Protein AF-A0A9X2JHX1-F1 (afdb_monomer_lite)

Secondary structure (DSSP, 8-state):
-EEEEEETTEEEEEESS--HHHHHHHHHHSEEE--SSSSEEEEE-GGGHHHHHHHHHHHHHHS--S-PPP---------PPPP---TTSPPPHHHHHHHHHHHHHHHHHHHS-HHHHHHHHHHHHHHHH-----S----------TT-EEEHHHHHHHHT--HHHHHHHHHTTSS--EE-TTS-EEEEHHHHHHHHHHHHH-TT-----------------------GGGG------

InterPro domains:
  IPR041657 Helix-turn-helix domain, group 17 [PF12728] (149-199)

pLDDT: mean 76.12, std 17.67, range [40.94, 96.06]

Sequence (237 aa):
MLRIDADGPCLVAFINSPSASESRKLRAIGEPVFDGRGGLSIRFAPDRLADVVNVLKARRAYGNDSRPSPTGEKSDTPLEELPKMNPNKPPSKADTRELIKQAYSHWLTTTGNAIAAATLALAEAQSCVQLPAQANPEPFEPNTSDHELLTLPEAADYLRYSPSALRRIAKRKAIQFAQIGSGPIKFRREWLDDYVAANASSPKDVNRSPARKKTTRRSVSSTQGLDPAFFKSNHES

Organism: NCBI:txid2954799

Foldseek 3Di:
DWDWDDDDQKIKIWDDPDDPVLLVQLVVAFPWDCPVPNTTIGIHGPVSPVVNVVSVVVCVVPVPPDDDDDDDDDDPDPPDDDPDDDPPDDDDPVRLVVQLVVQLVVLCVVPVDNVRSNVRSVVVSVVVVPDPDPPDCPPPPPPDDLFDWAFLVRLCVVLVHDSVVVVVCVVVVLFDWDDDPPHGITDRPVRSVVSCVVCVVCVPPPPPPPPPPPPVPPPPDPDDDDDPPPPDDDDDD

Structure (mmCIF, N/CA/C/O backbone):
data_AF-A0A9X2JHX1-F1
#
_entry.id   AF-A0A9X2JHX1-F1
#
loop_
_atom_site.group_PDB
_atom_site.id
_atom_site.type_symbol
_atom_site.label_atom_id
_atom_site.label_alt_id
_atom_site.label_comp_id
_atom_site.label_asym_id
_atom_site.label_entity_id
_atom_site.label_seq_id
_atom_site.pdbx_PDB_ins_code
_atom_site.Cartn_x
_atom_site.Cartn_y
_atom_site.Cartn_z
_atom_site.occupancy
_atom_site.B_iso_or_equiv
_atom_site.auth_seq_id
_atom_site.auth_comp_id
_atom_site.auth_asym_id
_atom_site.auth_atom_id
_atom_site.pdbx_PDB_model_num
ATOM 1 N N . MET A 1 1 ? 24.139 -5.699 -21.535 1.00 68.44 1 MET A N 1
ATOM 2 C CA . MET A 1 1 ? 22.701 -5.622 -21.197 1.00 68.44 1 MET A CA 1
ATOM 3 C C . MET A 1 1 ? 22.480 -4.282 -20.521 1.00 68.44 1 MET A C 1
ATOM 5 O O . MET A 1 1 ? 23.245 -3.990 -19.614 1.00 68.44 1 MET A O 1
ATOM 9 N N . LEU A 1 2 ? 21.541 -3.471 -21.014 1.00 76.25 2 LEU A N 1
ATOM 10 C CA . LEU A 1 2 ? 21.184 -2.174 -20.431 1.00 76.25 2 LEU A CA 1
ATOM 11 C C . LEU A 1 2 ? 19.915 -2.365 -19.598 1.00 76.25 2 LEU A C 1
ATOM 13 O O . LEU A 1 2 ? 18.948 -2.938 -20.102 1.00 76.25 2 LEU A O 1
ATOM 17 N N . ARG A 1 3 ? 19.927 -1.915 -18.345 1.00 80.69 3 ARG A N 1
ATOM 18 C CA . ARG A 1 3 ? 18.717 -1.759 -17.525 1.00 80.69 3 ARG A CA 1
ATOM 19 C C . ARG A 1 3 ? 18.583 -0.290 -17.165 1.00 80.69 3 ARG A C 1
ATOM 21 O O . ARG A 1 3 ? 19.598 0.333 -16.868 1.00 80.69 3 ARG A O 1
ATOM 28 N N . ILE A 1 4 ? 17.368 0.234 -17.268 1.00 81.31 4 ILE A N 1
ATOM 29 C CA . ILE A 1 4 ? 17.045 1.610 -16.911 1.00 81.31 4 ILE A CA 1
ATOM 30 C C . ILE A 1 4 ? 16.003 1.525 -15.810 1.00 81.31 4 ILE A C 1
ATOM 32 O O . ILE A 1 4 ? 14.904 1.034 -16.060 1.00 81.31 4 ILE A O 1
ATOM 36 N N . ASP A 1 5 ? 16.369 1.992 -14.625 1.00 85.25 5 ASP A N 1
ATOM 37 C CA . ASP A 1 5 ? 15.471 2.090 -13.481 1.00 85.25 5 ASP A CA 1
ATOM 38 C C . ASP A 1 5 ? 15.163 3.569 -13.210 1.00 85.25 5 ASP A C 1
ATOM 40 O O . ASP A 1 5 ? 16.018 4.441 -13.402 1.00 85.25 5 ASP A O 1
ATOM 44 N N . ALA A 1 6 ? 13.926 3.856 -12.803 1.00 78.44 6 ALA A N 1
ATOM 45 C CA . ALA A 1 6 ? 13.528 5.187 -12.363 1.00 78.44 6 ALA A CA 1
ATOM 46 C C . ALA A 1 6 ? 13.862 5.343 -10.875 1.00 78.44 6 ALA A C 1
ATOM 48 O O . ALA A 1 6 ? 13.436 4.529 -10.057 1.00 78.44 6 ALA A O 1
ATOM 49 N N . ASP A 1 7 ? 14.611 6.388 -10.536 1.00 76.56 7 ASP A N 1
ATOM 50 C CA . ASP A 1 7 ? 15.012 6.715 -9.169 1.00 76.56 7 ASP A CA 1
ATOM 51 C C . ASP A 1 7 ? 14.723 8.200 -8.912 1.00 76.56 7 ASP A C 1
ATOM 53 O O . ASP A 1 7 ? 15.557 9.087 -9.130 1.00 76.56 7 ASP A O 1
ATOM 57 N N . GLY A 1 8 ? 13.471 8.480 -8.541 1.00 85.31 8 GLY A N 1
ATOM 58 C CA . GLY A 1 8 ? 12.958 9.841 -8.389 1.00 85.31 8 GLY A CA 1
ATOM 59 C C . GLY A 1 8 ? 12.954 10.614 -9.721 1.00 85.31 8 GLY A C 1
ATOM 60 O O . GLY A 1 8 ? 12.421 10.104 -10.707 1.00 85.31 8 GLY A O 1
ATOM 61 N N . PRO A 1 9 ? 13.515 11.841 -9.783 1.00 81.25 9 PRO A N 1
ATOM 62 C CA . PRO A 1 9 ? 13.576 12.633 -11.015 1.00 81.25 9 PRO A CA 1
ATOM 63 C C . PRO A 1 9 ? 14.664 12.163 -11.996 1.00 81.25 9 PRO A C 1
ATOM 65 O O . PRO A 1 9 ? 14.803 12.739 -13.074 1.00 81.25 9 PRO A O 1
ATOM 68 N N . CYS A 1 10 ? 15.454 11.149 -11.631 1.00 83.19 10 CYS A N 1
ATOM 69 C CA . CYS A 1 10 ? 16.598 10.689 -12.405 1.00 83.19 10 CYS A CA 1
ATOM 70 C C . CYS A 1 10 ? 16.396 9.262 -12.927 1.00 83.19 10 CYS A C 1
ATOM 72 O O . CYS A 1 10 ? 15.667 8.452 -12.355 1.00 83.19 10 CYS A O 1
ATOM 74 N N . LEU A 1 11 ? 17.101 8.941 -14.009 1.00 86.31 11 LEU A N 1
ATOM 75 C CA . LEU A 1 11 ? 17.208 7.587 -14.543 1.00 86.31 11 LEU A CA 1
ATOM 76 C C . LEU A 1 11 ? 18.558 6.992 -14.153 1.00 86.31 11 LEU A C 1
ATOM 78 O O . LEU A 1 11 ? 19.573 7.688 -14.176 1.00 86.31 11 LEU A O 1
ATOM 82 N N . VAL A 1 12 ? 18.577 5.701 -13.827 1.00 88.19 12 VAL A N 1
ATOM 83 C CA . VAL A 1 12 ? 19.806 4.952 -13.543 1.00 88.19 12 VAL A CA 1
ATOM 84 C C . VAL A 1 12 ? 20.018 3.912 -14.634 1.00 88.19 12 VAL A C 1
ATOM 86 O O . VAL A 1 12 ? 19.213 2.998 -14.790 1.00 88.19 12 VAL A O 1
ATOM 89 N N . ALA A 1 13 ? 21.103 4.045 -15.400 1.00 88.44 13 ALA A N 1
ATOM 90 C CA . ALA A 1 13 ? 21.511 3.056 -16.394 1.00 88.44 13 ALA A CA 1
ATOM 91 C C . ALA A 1 13 ? 22.561 2.120 -15.804 1.00 88.44 13 ALA A C 1
ATOM 93 O O . ALA A 1 13 ? 23.651 2.566 -15.446 1.00 88.44 13 ALA A O 1
ATOM 94 N N . PHE A 1 14 ? 22.261 0.823 -15.780 1.00 90.06 14 PHE A N 1
ATOM 95 C CA . PHE A 1 14 ? 23.219 -0.218 -15.417 1.00 90.06 14 PHE A CA 1
ATOM 96 C C . PHE A 1 14 ? 23.868 -0.814 -16.666 1.00 90.06 14 PHE A C 1
ATOM 98 O O . PHE A 1 14 ? 23.180 -1.314 -17.567 1.00 90.06 14 PHE A O 1
ATOM 105 N N . ILE A 1 15 ? 25.202 -0.785 -16.710 1.00 87.50 15 ILE A N 1
ATOM 106 C CA . ILE A 1 15 ? 25.995 -1.270 -17.839 1.00 87.50 15 ILE A CA 1
ATOM 107 C C . ILE A 1 15 ? 27.004 -2.308 -17.347 1.00 87.50 15 ILE A C 1
ATOM 109 O O . ILE A 1 15 ? 27.939 -2.008 -16.604 1.00 87.50 15 ILE A O 1
ATOM 113 N N . ASN A 1 16 ? 26.837 -3.543 -17.826 1.00 87.31 16 ASN A N 1
ATOM 114 C CA . ASN A 1 16 ? 27.801 -4.618 -17.599 1.00 87.31 16 ASN A CA 1
ATOM 115 C C . ASN A 1 16 ? 29.067 -4.402 -18.433 1.00 87.31 16 ASN A C 1
ATOM 117 O O . ASN A 1 16 ? 28.998 -4.371 -19.669 1.00 87.31 16 ASN A O 1
ATOM 121 N N . SER A 1 17 ? 30.202 -4.311 -17.737 1.00 85.75 17 SER A N 1
ATOM 122 C CA . SER A 1 17 ? 31.554 -4.274 -18.306 1.00 85.75 17 SER A CA 1
ATOM 123 C C . SER A 1 17 ? 31.714 -3.235 -19.430 1.00 85.75 17 SER A C 1
ATOM 125 O O . SER A 1 17 ? 31.944 -3.610 -20.584 1.00 85.75 17 SER A O 1
ATOM 127 N N . PRO A 1 18 ? 31.539 -1.932 -19.140 1.00 85.88 18 PRO A N 1
ATOM 128 C CA . PRO A 1 18 ? 31.825 -0.885 -20.115 1.00 85.88 18 PRO A CA 1
ATOM 129 C C . PRO A 1 18 ? 33.323 -0.838 -20.425 1.00 85.88 18 PRO A C 1
ATOM 131 O O . PRO A 1 18 ? 34.162 -1.071 -19.551 1.00 85.88 18 PRO A O 1
ATOM 134 N N . SER A 1 19 ? 33.674 -0.482 -21.659 1.00 89.12 19 SER A N 1
ATOM 135 C CA . SER A 1 19 ? 35.072 -0.174 -21.976 1.00 89.12 19 SER A CA 1
ATOM 136 C C . SER A 1 19 ? 35.543 1.076 -21.210 1.00 89.12 19 SER A C 1
ATOM 138 O O . SER A 1 19 ? 34.740 1.879 -20.717 1.00 89.12 19 SER A O 1
ATOM 140 N N . ALA A 1 20 ? 36.859 1.283 -21.097 1.00 89.19 20 ALA A N 1
ATOM 141 C CA . ALA A 1 20 ? 37.398 2.461 -20.412 1.00 89.19 20 ALA A CA 1
ATOM 142 C C . ALA A 1 20 ? 36.978 3.778 -21.096 1.00 89.19 20 ALA A C 1
ATOM 144 O O . ALA A 1 20 ? 36.728 4.778 -20.420 1.00 89.19 20 ALA A O 1
ATOM 145 N N . SER A 1 21 ? 36.864 3.781 -22.429 1.00 90.12 21 SER A N 1
ATOM 146 C CA . SER A 1 21 ? 36.415 4.945 -23.200 1.00 90.12 21 SER A CA 1
ATOM 147 C C . SER A 1 21 ? 34.915 5.204 -23.025 1.00 90.12 21 SER A C 1
ATOM 149 O O . SER A 1 21 ? 34.519 6.356 -22.849 1.00 90.12 21 SER A O 1
ATOM 151 N N . GLU A 1 22 ? 34.087 4.155 -22.987 1.00 88.25 22 GLU A N 1
ATOM 152 C CA . GLU A 1 22 ? 32.655 4.253 -22.665 1.00 88.25 22 GLU A CA 1
ATOM 153 C C . GLU A 1 22 ? 32.443 4.807 -21.262 1.00 88.25 22 GLU A C 1
ATOM 155 O O . GLU A 1 22 ? 31.691 5.759 -21.083 1.00 88.25 22 GLU A O 1
ATOM 160 N N . SER A 1 23 ? 33.166 4.274 -20.278 1.00 89.88 23 SER A N 1
ATOM 161 C CA . SER A 1 23 ? 33.072 4.722 -18.888 1.00 89.88 23 SER A CA 1
ATOM 162 C C . SER A 1 23 ? 33.365 6.216 -18.750 1.00 89.88 23 SER A C 1
ATOM 164 O O . SER A 1 23 ? 32.662 6.907 -18.019 1.00 89.88 23 SER A O 1
ATOM 166 N N . ARG A 1 24 ? 34.366 6.741 -19.473 1.00 92.38 24 ARG A N 1
ATOM 167 C CA . ARG A 1 24 ? 34.670 8.184 -19.480 1.00 92.38 24 ARG A CA 1
ATOM 168 C C . ARG A 1 24 ? 33.549 9.003 -20.116 1.00 92.38 24 ARG A C 1
ATOM 170 O O . ARG A 1 24 ? 33.149 10.007 -19.540 1.00 92.38 24 ARG A O 1
ATOM 177 N N . LYS A 1 25 ? 33.029 8.571 -21.271 1.00 93.31 25 LYS A N 1
ATOM 178 C CA . LYS A 1 25 ? 31.936 9.273 -21.966 1.00 93.31 25 LYS A CA 1
ATOM 179 C C . LYS A 1 25 ? 30.662 9.299 -21.132 1.00 93.31 25 LYS A C 1
ATOM 181 O O . LYS A 1 25 ? 30.016 10.330 -21.044 1.00 93.31 25 LYS A O 1
ATOM 186 N N . LEU A 1 26 ? 30.323 8.190 -20.486 1.00 91.69 26 LEU A N 1
ATOM 187 C CA . LEU A 1 26 ? 29.104 8.114 -19.696 1.00 91.69 26 LEU A CA 1
ATOM 188 C C . LEU A 1 26 ? 29.215 8.885 -18.370 1.00 91.69 26 LEU A C 1
ATOM 190 O O . LEU A 1 26 ? 28.239 9.494 -17.949 1.00 91.69 26 LEU A O 1
ATOM 194 N N . ARG A 1 27 ? 30.407 8.946 -17.757 1.00 91.56 27 ARG A N 1
ATOM 195 C CA . ARG A 1 27 ? 30.677 9.832 -16.605 1.00 91.56 27 ARG A CA 1
ATOM 196 C C . ARG A 1 27 ? 30.606 11.320 -16.953 1.00 91.56 27 ARG A C 1
ATOM 198 O O . ARG A 1 27 ? 30.429 12.134 -16.060 1.00 91.56 27 ARG A O 1
ATOM 205 N N . ALA A 1 28 ? 30.760 11.681 -18.227 1.00 93.06 28 ALA A N 1
ATOM 206 C CA . ALA A 1 28 ? 30.530 13.050 -18.681 1.00 93.06 28 ALA A CA 1
ATOM 207 C C . ALA A 1 28 ? 29.031 13.374 -18.836 1.00 93.06 28 ALA A C 1
ATOM 209 O O . ALA A 1 28 ? 28.669 14.545 -18.866 1.00 93.06 28 ALA A O 1
ATOM 210 N N . ILE A 1 29 ? 28.173 12.350 -18.943 1.00 92.75 29 ILE A N 1
ATOM 211 C CA . ILE A 1 29 ? 26.719 12.500 -19.112 1.00 92.75 29 ILE A CA 1
ATOM 212 C C . ILE A 1 29 ? 25.993 12.498 -17.758 1.00 92.75 29 ILE A C 1
ATOM 214 O O . ILE A 1 29 ? 24.973 13.168 -17.613 1.00 92.75 29 ILE A O 1
ATOM 218 N N . GLY A 1 30 ? 26.498 11.761 -16.767 1.00 92.62 30 GLY A N 1
ATOM 219 C CA . GLY A 1 30 ? 25.862 11.655 -15.457 1.00 92.62 30 GLY A CA 1
ATOM 220 C C . GLY A 1 30 ? 26.795 11.175 -14.350 1.00 92.62 30 GLY A C 1
ATOM 221 O O . GLY A 1 30 ? 27.961 10.845 -14.580 1.00 92.62 30 GLY A O 1
ATOM 222 N N . GLU A 1 31 ? 26.263 11.119 -13.133 1.00 92.56 31 GLU A N 1
ATOM 223 C CA . GLU A 1 31 ? 27.024 10.760 -11.940 1.00 92.56 31 GLU A CA 1
ATOM 224 C C . GLU A 1 31 ? 27.127 9.237 -11.779 1.00 92.56 31 GLU A C 1
ATOM 226 O O . GLU A 1 31 ? 26.113 8.535 -11.861 1.00 92.56 31 GLU A O 1
ATOM 231 N N . PRO A 1 32 ? 28.330 8.687 -11.540 1.00 92.38 32 PRO A N 1
ATOM 232 C CA . PRO A 1 32 ? 28.482 7.264 -11.287 1.00 92.38 32 PRO A CA 1
ATOM 233 C C . PRO A 1 32 ? 27.884 6.894 -9.924 1.00 92.38 32 PRO A C 1
ATOM 235 O O . PRO A 1 32 ? 28.226 7.480 -8.900 1.00 92.38 32 PRO A O 1
ATOM 238 N N . VAL A 1 33 ? 27.042 5.865 -9.907 1.00 92.44 33 VAL A N 1
ATOM 239 C CA . VAL A 1 33 ? 26.475 5.262 -8.698 1.00 92.44 33 VAL A CA 1
ATOM 240 C C . VAL A 1 33 ? 27.136 3.905 -8.492 1.00 92.44 33 VAL A C 1
ATOM 242 O O . VAL A 1 33 ? 27.235 3.105 -9.421 1.00 92.44 33 VAL A O 1
ATOM 245 N N . PHE A 1 34 ? 27.614 3.639 -7.279 1.00 82.50 34 PHE A N 1
ATOM 246 C CA . PHE A 1 34 ? 28.204 2.349 -6.938 1.00 82.50 34 PHE A CA 1
ATOM 247 C C . PHE A 1 34 ? 27.131 1.467 -6.299 1.00 82.50 34 PHE A C 1
ATOM 249 O O . PHE A 1 34 ? 26.695 1.725 -5.182 1.00 82.50 34 PHE A O 1
ATOM 256 N N . ASP A 1 35 ? 26.684 0.436 -7.012 1.00 80.75 35 ASP A N 1
ATOM 257 C CA . ASP A 1 35 ? 25.605 -0.460 -6.570 1.00 80.75 35 ASP A CA 1
ATOM 258 C C . ASP A 1 35 ? 26.114 -1.773 -5.948 1.00 80.75 35 ASP A C 1
ATOM 260 O O . ASP A 1 35 ? 25.326 -2.650 -5.592 1.00 80.75 35 ASP A O 1
ATOM 264 N N . GLY A 1 36 ? 27.438 -1.928 -5.831 1.00 82.88 36 GLY A N 1
ATOM 265 C CA . GLY A 1 36 ? 28.086 -3.124 -5.290 1.00 82.88 36 GLY A CA 1
ATOM 266 C C . GLY A 1 36 ? 28.000 -4.362 -6.193 1.00 82.88 36 GLY A C 1
ATOM 267 O O . GLY A 1 36 ? 28.501 -5.416 -5.809 1.00 82.88 36 GLY A O 1
ATOM 268 N N . ARG A 1 37 ? 27.411 -4.268 -7.396 1.00 79.88 37 ARG A N 1
ATOM 269 C CA . ARG A 1 37 ? 27.180 -5.416 -8.299 1.00 79.88 37 ARG A CA 1
ATOM 270 C C . ARG A 1 37 ? 28.263 -5.603 -9.364 1.00 79.88 37 ARG A C 1
ATOM 272 O O . ARG A 1 37 ? 28.090 -6.402 -10.280 1.00 79.88 37 ARG A O 1
ATOM 279 N N . GLY A 1 38 ? 29.374 -4.874 -9.264 1.00 80.06 38 GLY A N 1
ATOM 280 C CA . GLY A 1 38 ? 30.494 -4.973 -10.207 1.00 80.06 38 GLY A CA 1
ATOM 281 C C . GLY A 1 38 ? 30.198 -4.423 -11.611 1.00 80.06 38 GLY A C 1
ATOM 282 O O . GLY A 1 38 ? 30.978 -4.661 -12.532 1.00 80.06 38 GLY A O 1
ATOM 283 N N . GLY A 1 39 ? 29.092 -3.693 -11.786 1.00 84.12 39 GLY A N 1
ATOM 284 C CA . GLY A 1 39 ? 28.755 -2.960 -13.008 1.00 84.12 39 GLY A CA 1
ATOM 285 C C . GLY A 1 39 ? 28.925 -1.451 -12.837 1.00 84.12 39 GLY A C 1
ATOM 286 O O . GLY A 1 39 ? 29.128 -0.954 -11.731 1.00 84.12 39 GLY A O 1
ATOM 287 N N . LEU A 1 40 ? 28.860 -0.711 -13.947 1.00 86.94 40 LEU A N 1
ATOM 288 C CA . LEU A 1 40 ? 28.814 0.749 -13.904 1.00 86.94 40 LEU A CA 1
ATOM 289 C C . LEU A 1 40 ? 27.347 1.180 -13.922 1.00 86.94 40 LEU A C 1
ATOM 291 O O . LEU A 1 40 ? 26.676 1.016 -14.944 1.00 86.94 40 LEU A O 1
ATOM 295 N N . SER A 1 41 ? 26.876 1.722 -12.802 1.00 91.62 41 SER A N 1
ATOM 296 C CA . SER A 1 41 ? 25.591 2.414 -12.715 1.00 91.62 41 SER A CA 1
ATOM 297 C C . SER A 1 41 ? 25.810 3.913 -12.864 1.00 91.62 41 SER A C 1
ATOM 299 O O . SER A 1 41 ? 26.768 4.461 -12.318 1.00 91.62 41 SER A O 1
ATOM 301 N N . ILE A 1 42 ? 24.960 4.583 -13.638 1.00 91.94 42 ILE A N 1
ATOM 302 C CA . ILE A 1 42 ? 25.066 6.027 -13.879 1.00 91.94 42 ILE A CA 1
ATOM 303 C C . ILE A 1 42 ? 23.697 6.646 -13.735 1.00 91.94 42 ILE A C 1
ATOM 305 O O . ILE A 1 42 ? 22.759 6.218 -14.408 1.00 91.94 42 ILE A O 1
ATOM 309 N N . ARG A 1 43 ? 23.609 7.658 -12.877 1.00 93.56 43 ARG A N 1
ATOM 310 C CA . ARG A 1 43 ? 22.417 8.470 -12.680 1.00 93.56 43 ARG A CA 1
ATOM 311 C C . ARG A 1 43 ? 22.486 9.688 -13.599 1.00 93.56 43 ARG A C 1
ATOM 313 O O . ARG A 1 43 ? 23.467 10.427 -13.577 1.00 93.56 43 ARG A O 1
ATOM 320 N N . PHE A 1 44 ? 21.460 9.892 -14.414 1.00 92.81 44 PHE A N 1
ATOM 321 C CA . PHE A 1 44 ? 21.376 11.004 -15.364 1.00 92.81 44 PHE A CA 1
ATOM 322 C C . PHE A 1 44 ? 19.946 11.549 -15.441 1.00 92.81 44 PHE A C 1
ATOM 324 O O . PHE A 1 44 ? 18.982 10.870 -15.076 1.00 92.81 44 PHE A O 1
ATOM 331 N N . ALA A 1 45 ? 19.815 12.793 -15.895 1.00 91.44 45 ALA A N 1
ATOM 332 C CA . ALA A 1 45 ? 18.520 13.433 -16.093 1.00 91.44 45 ALA A CA 1
ATOM 333 C C . ALA A 1 45 ? 17.797 12.857 -17.336 1.00 91.44 45 ALA A C 1
ATOM 335 O O . ALA A 1 45 ? 18.464 12.419 -18.278 1.00 91.44 45 ALA A O 1
ATOM 336 N N . PRO A 1 46 ? 16.450 12.818 -17.375 1.00 87.75 46 PRO A N 1
ATOM 337 C CA . PRO A 1 46 ? 15.701 12.149 -18.447 1.00 87.75 46 PRO A CA 1
ATOM 338 C C . PRO A 1 46 ? 15.979 12.685 -19.861 1.00 87.75 46 PRO A C 1
ATOM 340 O O . PRO A 1 46 ? 15.964 11.926 -20.829 1.00 87.75 46 PRO A O 1
ATOM 343 N N . ASP A 1 47 ? 16.288 13.975 -19.980 1.00 91.69 47 ASP A N 1
ATOM 344 C CA . ASP A 1 47 ? 16.668 14.657 -21.222 1.00 91.69 47 ASP A CA 1
ATOM 345 C C . ASP A 1 47 ? 17.993 14.138 -21.814 1.00 91.69 47 ASP A C 1
ATOM 347 O O . ASP A 1 47 ? 18.204 14.196 -23.025 1.00 91.69 47 ASP A O 1
ATOM 351 N N . ARG A 1 48 ? 18.861 13.546 -20.984 1.00 91.75 48 ARG A N 1
ATOM 352 C CA . ARG A 1 48 ? 20.158 12.973 -21.384 1.00 91.75 48 ARG A CA 1
ATOM 353 C C . ARG A 1 48 ? 20.091 11.525 -21.865 1.00 91.75 48 ARG A C 1
ATOM 355 O O . ARG A 1 48 ? 21.119 10.946 -22.223 1.00 91.75 48 ARG A O 1
ATOM 362 N N . LEU A 1 49 ? 18.904 10.920 -21.925 1.00 89.75 49 LEU A N 1
ATOM 363 C CA . LEU A 1 49 ? 18.745 9.527 -22.352 1.00 89.75 49 LEU A CA 1
ATOM 364 C C . LEU A 1 49 ? 19.267 9.280 -23.778 1.00 89.75 49 LEU A C 1
ATOM 366 O O . LEU A 1 49 ? 19.893 8.250 -24.039 1.00 89.75 49 LEU A O 1
ATOM 370 N N . ALA A 1 50 ? 19.049 10.227 -24.694 1.00 89.00 50 ALA A N 1
ATOM 371 C CA . ALA A 1 50 ? 19.524 10.119 -26.073 1.00 89.00 50 ALA A CA 1
ATOM 372 C C . ALA A 1 50 ? 21.060 10.028 -26.150 1.00 89.00 50 ALA A C 1
ATOM 374 O O . ALA A 1 50 ? 21.591 9.205 -26.901 1.00 89.00 50 ALA A O 1
ATOM 375 N N . ASP A 1 51 ? 21.769 10.800 -25.322 1.00 91.81 51 ASP A N 1
ATOM 376 C CA . ASP A 1 51 ? 23.233 10.808 -25.257 1.00 91.81 51 ASP A CA 1
ATOM 377 C C . ASP A 1 51 ? 23.769 9.452 -24.773 1.00 91.81 51 ASP A C 1
ATOM 379 O O . ASP A 1 51 ? 24.665 8.872 -25.395 1.00 91.81 51 ASP A O 1
ATOM 383 N N . VAL A 1 52 ? 23.164 8.888 -23.718 1.00 89.50 52 VAL A N 1
ATOM 384 C CA . VAL A 1 52 ? 23.515 7.555 -23.192 1.00 89.50 52 VAL A CA 1
ATOM 385 C C . VAL A 1 52 ? 23.310 6.478 -24.261 1.00 89.50 52 VAL A C 1
ATOM 387 O O . VAL A 1 52 ? 24.186 5.637 -24.486 1.00 89.50 52 VAL A O 1
ATOM 390 N N . VAL A 1 53 ? 22.181 6.520 -24.976 1.00 89.69 53 VAL A N 1
ATOM 391 C CA . VAL A 1 53 ? 21.882 5.575 -26.061 1.00 89.69 53 VAL A CA 1
ATOM 392 C C . VAL A 1 53 ? 22.879 5.714 -27.211 1.00 89.69 53 VAL A C 1
ATOM 394 O O . VAL A 1 53 ? 23.311 4.699 -27.758 1.00 89.69 53 VAL A O 1
ATOM 397 N N . ASN A 1 54 ? 23.290 6.929 -27.570 1.00 90.31 54 ASN A N 1
ATOM 398 C CA . ASN A 1 54 ? 24.263 7.157 -28.639 1.00 90.31 54 ASN A CA 1
ATOM 399 C C . ASN A 1 54 ? 25.650 6.605 -28.288 1.00 90.31 54 ASN A C 1
ATOM 401 O O . ASN A 1 54 ? 26.268 5.932 -29.118 1.00 90.31 54 ASN A O 1
ATOM 405 N N . VAL A 1 55 ? 26.112 6.796 -27.046 1.00 89.56 55 VAL A N 1
ATOM 406 C CA . VAL A 1 55 ? 27.372 6.200 -26.567 1.00 89.56 55 VAL A CA 1
ATOM 407 C C . VAL A 1 55 ? 27.319 4.671 -26.644 1.00 89.56 55 VAL A C 1
ATOM 409 O O . VAL A 1 55 ? 28.277 4.040 -27.093 1.00 89.56 55 VAL A O 1
ATOM 412 N N . LEU A 1 56 ? 26.185 4.064 -26.285 1.00 85.88 56 LEU A N 1
ATOM 413 C CA . LEU A 1 56 ? 26.001 2.612 -26.353 1.00 85.88 56 LEU A CA 1
ATOM 414 C C . LEU A 1 56 ? 25.803 2.084 -27.782 1.00 85.88 56 LEU A C 1
ATOM 416 O O . LEU A 1 56 ? 26.213 0.965 -28.080 1.00 85.88 56 LEU A O 1
ATOM 420 N N . LYS A 1 57 ? 25.213 2.863 -28.693 1.00 85.75 57 LYS A N 1
ATOM 421 C CA . LYS A 1 57 ? 25.111 2.498 -30.116 1.00 85.75 57 LYS A CA 1
ATOM 422 C C . LYS A 1 57 ? 26.480 2.485 -30.789 1.00 85.75 57 LYS A C 1
ATOM 424 O O . LYS A 1 57 ? 26.741 1.578 -31.577 1.00 85.75 57 LYS A O 1
ATOM 429 N N . ALA A 1 58 ? 27.370 3.412 -30.428 1.00 81.94 58 ALA A N 1
ATOM 430 C CA . ALA A 1 58 ? 28.743 3.418 -30.928 1.00 81.94 58 ALA A CA 1
ATOM 431 C C . ALA A 1 58 ? 29.474 2.098 -30.610 1.00 81.94 58 ALA A C 1
ATOM 433 O O . ALA A 1 58 ? 30.186 1.577 -31.463 1.00 81.94 58 ALA A O 1
ATOM 434 N N . ARG A 1 59 ? 29.212 1.478 -29.448 1.00 75.94 59 ARG A N 1
ATOM 435 C CA . ARG A 1 59 ? 29.731 0.139 -29.103 1.00 75.94 59 ARG A CA 1
ATOM 436 C C . ARG A 1 59 ? 29.362 -0.926 -30.138 1.00 75.94 59 ARG A C 1
ATOM 438 O O . ARG A 1 59 ? 30.167 -1.802 -30.438 1.00 75.94 59 ARG A O 1
ATOM 445 N N . ARG A 1 60 ? 28.144 -0.862 -30.688 1.00 67.69 60 ARG A N 1
ATOM 446 C CA . ARG A 1 60 ? 27.647 -1.843 -31.664 1.00 67.69 60 ARG A CA 1
ATOM 447 C C . ARG A 1 60 ? 28.296 -1.680 -33.037 1.00 67.69 60 ARG A C 1
ATOM 449 O O . ARG A 1 60 ? 28.437 -2.673 -33.738 1.00 67.69 60 ARG A O 1
ATOM 456 N N . ALA A 1 61 ? 28.705 -0.463 -33.391 1.00 67.44 61 ALA A N 1
ATOM 457 C CA . ALA A 1 61 ? 29.402 -0.190 -34.644 1.00 67.44 61 ALA A CA 1
ATOM 458 C C . ALA A 1 61 ? 30.852 -0.706 -34.633 1.00 67.44 61 ALA A C 1
ATOM 460 O O . ALA A 1 61 ? 31.316 -1.197 -35.649 1.00 67.44 61 ALA A O 1
ATOM 461 N N . TYR A 1 62 ? 31.537 -0.653 -33.484 1.00 61.25 62 TYR A N 1
ATOM 462 C CA . TYR A 1 62 ? 32.942 -1.080 -33.365 1.00 61.25 62 TYR A CA 1
ATOM 463 C C . TYR A 1 62 ? 33.138 -2.524 -32.876 1.00 61.25 62 TYR A C 1
ATOM 465 O O . TYR A 1 62 ? 34.248 -3.040 -32.912 1.00 61.25 62 TYR A O 1
ATOM 473 N N . GLY A 1 63 ? 32.085 -3.179 -32.380 1.00 56.00 63 GLY A N 1
ATOM 474 C CA . GLY A 1 63 ? 32.165 -4.528 -31.807 1.00 56.00 63 GLY A CA 1
ATOM 475 C C . GLY A 1 63 ? 31.716 -5.661 -32.730 1.00 56.00 63 GLY A C 1
ATOM 476 O O . GLY A 1 63 ? 31.646 -6.794 -32.266 1.00 56.00 63 GLY A O 1
ATOM 477 N N . ASN A 1 64 ? 31.357 -5.374 -33.986 1.00 48.00 64 ASN A N 1
ATOM 478 C CA . ASN A 1 64 ? 30.684 -6.338 -34.863 1.00 48.00 64 ASN A CA 1
ATOM 479 C C . ASN A 1 64 ? 31.409 -6.590 -36.198 1.00 48.00 64 ASN A C 1
ATOM 481 O O . ASN A 1 64 ? 30.768 -6.966 -37.175 1.00 48.00 64 ASN A O 1
ATOM 485 N N . ASP A 1 65 ? 32.739 -6.460 -36.228 1.00 48.12 65 ASP A N 1
ATOM 486 C CA . ASP A 1 65 ? 33.587 -6.887 -37.358 1.00 48.12 65 ASP A CA 1
ATOM 487 C C . ASP A 1 65 ? 33.783 -8.415 -37.400 1.00 48.12 65 ASP A C 1
ATOM 489 O O . ASP A 1 65 ? 34.869 -8.937 -37.644 1.00 48.12 65 ASP A O 1
ATOM 493 N N . SER A 1 66 ? 32.736 -9.198 -37.144 1.00 49.66 66 SER A N 1
ATOM 494 C CA . SER A 1 66 ? 32.808 -10.650 -37.305 1.00 49.66 66 SER A CA 1
ATOM 495 C C . SER A 1 66 ? 31.538 -11.205 -37.929 1.00 49.66 66 SER A C 1
ATOM 497 O O . SER A 1 66 ? 30.521 -11.405 -37.272 1.00 49.66 66 SER A O 1
ATOM 499 N N . ARG A 1 67 ? 31.723 -11.526 -39.214 1.00 40.94 67 ARG A N 1
ATOM 500 C CA . ARG A 1 67 ? 30.906 -12.288 -40.166 1.00 40.94 67 ARG A CA 1
ATOM 501 C C . ARG A 1 67 ? 29.807 -11.535 -40.930 1.00 40.94 67 ARG A C 1
ATOM 503 O O . ARG A 1 67 ? 28.743 -11.273 -40.371 1.00 40.94 67 ARG A O 1
ATOM 510 N N . PRO A 1 68 ? 29.989 -11.324 -42.253 1.00 45.28 68 PRO A N 1
ATOM 511 C CA . PRO A 1 68 ? 28.849 -11.117 -43.135 1.00 45.28 68 PRO A CA 1
ATOM 512 C C . PRO A 1 68 ? 27.975 -12.378 -43.103 1.00 45.28 68 PRO A C 1
ATOM 514 O O . PRO A 1 68 ? 28.454 -13.484 -43.356 1.00 45.28 68 PRO A O 1
ATOM 517 N N . SER A 1 69 ? 26.702 -12.219 -42.739 1.00 41.34 69 SER A N 1
ATOM 518 C CA . SER A 1 69 ? 25.700 -13.264 -42.962 1.00 41.34 69 SER A CA 1
ATOM 519 C C . SER A 1 69 ? 25.294 -13.259 -44.436 1.00 41.34 69 SER A C 1
ATOM 521 O O . SER A 1 69 ? 25.206 -12.182 -45.032 1.00 41.34 69 SER A O 1
ATOM 523 N N . PRO A 1 70 ? 25.085 -14.441 -45.036 1.00 48.78 70 PRO A N 1
ATOM 524 C CA . PRO A 1 70 ? 24.843 -14.566 -46.458 1.00 48.78 70 PRO A CA 1
ATOM 525 C C . PRO A 1 70 ? 23.446 -14.048 -46.813 1.00 48.78 70 PRO A C 1
ATOM 527 O O . PRO A 1 70 ? 22.472 -14.258 -46.091 1.00 48.78 70 PRO A O 1
ATOM 530 N N . THR A 1 71 ? 23.395 -13.370 -47.957 1.00 51.28 71 THR A N 1
ATOM 531 C CA . THR A 1 71 ? 22.243 -13.215 -48.857 1.00 51.28 71 THR A CA 1
ATOM 532 C C . THR A 1 71 ? 21.350 -14.461 -48.807 1.00 51.28 71 THR A C 1
ATOM 534 O O . THR A 1 71 ? 21.864 -15.568 -48.904 1.00 51.28 71 THR A O 1
ATOM 537 N N . GLY A 1 72 ? 20.038 -14.392 -48.627 1.00 51.34 72 GLY A N 1
ATOM 538 C CA . GLY A 1 72 ? 19.093 -13.553 -49.344 1.00 51.34 72 GLY A CA 1
ATOM 539 C C . GLY A 1 72 ? 18.089 -14.510 -49.981 1.00 51.34 72 GLY A C 1
ATOM 540 O O . GLY A 1 72 ? 18.332 -15.001 -51.073 1.00 51.34 72 GLY A O 1
ATOM 541 N N . GLU A 1 73 ? 16.985 -14.782 -49.292 1.00 41.75 73 GLU A N 1
ATOM 542 C CA . GLU A 1 73 ? 15.834 -15.485 -49.857 1.00 41.75 73 GLU A CA 1
ATOM 543 C C . GLU A 1 73 ? 14.603 -14.608 -49.643 1.00 41.75 73 GLU A C 1
ATOM 545 O O . GLU A 1 73 ? 14.219 -14.285 -48.519 1.00 41.75 73 GLU A O 1
ATOM 550 N N . LYS A 1 74 ? 14.040 -14.145 -50.760 1.00 50.88 74 LYS A N 1
ATOM 551 C CA . LYS A 1 74 ? 12.751 -13.465 -50.819 1.00 50.88 74 LYS A CA 1
ATOM 552 C C . LYS A 1 74 ? 11.678 -14.545 -50.768 1.00 50.88 74 LYS A C 1
ATOM 554 O O . LYS A 1 74 ? 11.446 -15.220 -51.765 1.00 50.88 74 LYS A O 1
ATOM 559 N N . SER A 1 75 ? 11.053 -14.722 -49.615 1.00 41.72 75 SER A N 1
ATOM 560 C CA . SER A 1 75 ? 9.818 -15.490 -49.497 1.00 41.72 75 SER A CA 1
ATOM 561 C C . SER A 1 75 ? 8.636 -14.537 -49.659 1.00 41.72 75 SER A C 1
ATOM 563 O O . SER A 1 75 ? 8.325 -13.766 -48.751 1.00 41.72 75 SER A O 1
ATOM 565 N N . ASP A 1 76 ? 8.004 -14.591 -50.831 1.00 48.84 76 ASP A N 1
ATOM 566 C CA . ASP A 1 76 ? 6.664 -14.058 -51.074 1.00 48.84 76 ASP A CA 1
ATOM 567 C C . ASP A 1 76 ? 5.662 -14.891 -50.262 1.00 48.84 76 ASP A C 1
ATOM 569 O O . ASP A 1 76 ? 5.128 -15.901 -50.721 1.00 48.84 76 ASP A O 1
ATOM 573 N N . THR A 1 77 ? 5.464 -14.511 -49.002 1.00 51.25 77 THR A N 1
ATOM 574 C CA . THR A 1 77 ? 4.417 -15.087 -48.153 1.00 51.25 77 THR A CA 1
ATOM 575 C C . THR A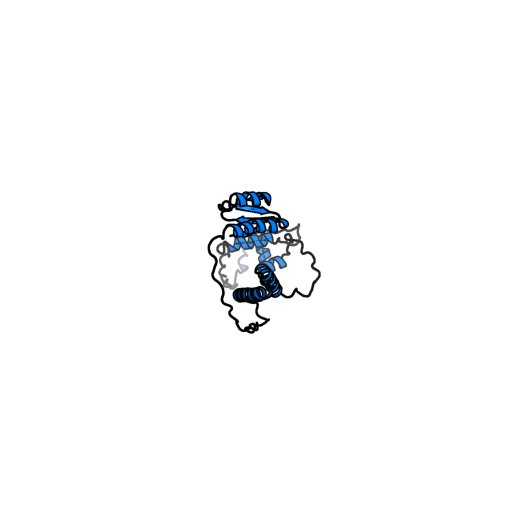 1 77 ? 3.081 -14.401 -48.459 1.00 51.25 77 THR A C 1
ATOM 577 O O . THR A 1 77 ? 3.030 -13.168 -48.443 1.00 51.25 77 THR A O 1
ATOM 580 N N . PRO A 1 78 ? 1.997 -15.155 -48.723 1.00 47.84 78 PRO A N 1
ATOM 581 C CA . PRO A 1 78 ? 0.663 -14.592 -48.904 1.00 47.84 78 PRO A CA 1
ATOM 582 C C . PRO A 1 78 ? 0.247 -13.813 -47.652 1.00 47.84 78 PRO A C 1
ATOM 584 O O . PRO A 1 78 ? 0.511 -14.270 -46.541 1.00 47.84 78 PRO A O 1
ATOM 587 N N . LEU A 1 79 ? -0.401 -12.656 -47.831 1.00 47.56 79 LEU A N 1
ATOM 588 C CA . LEU A 1 79 ? -1.015 -11.885 -46.746 1.00 47.56 79 LEU A CA 1
ATOM 589 C C . LEU A 1 79 ? -2.008 -12.783 -45.989 1.00 47.56 79 LEU A C 1
ATOM 591 O O . LEU A 1 79 ? -3.133 -12.996 -46.439 1.00 47.56 79 LEU A O 1
ATOM 595 N N . GLU A 1 80 ? -1.567 -13.335 -44.860 1.00 47.84 80 GLU A N 1
ATOM 596 C CA . GLU A 1 80 ? -2.415 -14.091 -43.947 1.00 47.84 80 GLU A CA 1
ATOM 597 C C . GLU A 1 80 ? -3.397 -13.115 -43.289 1.00 47.84 80 GLU A C 1
ATOM 599 O O . GLU A 1 80 ? -3.011 -12.102 -42.701 1.00 47.84 80 GLU A O 1
ATOM 604 N N . GLU A 1 81 ? -4.685 -13.399 -43.456 1.00 50.94 81 GLU A N 1
ATOM 605 C CA . GLU A 1 81 ? -5.783 -12.602 -42.923 1.00 50.94 81 GLU A CA 1
ATOM 606 C C . GLU A 1 81 ? -5.674 -12.554 -41.389 1.00 50.94 81 GLU A C 1
ATOM 608 O O . GLU A 1 81 ? -5.614 -13.593 -40.727 1.00 50.94 81 GLU A O 1
ATOM 613 N N . LEU A 1 82 ? -5.611 -11.344 -40.817 1.00 53.75 82 LEU A N 1
ATOM 614 C CA . LEU A 1 82 ? -5.397 -11.150 -39.382 1.00 53.75 82 LEU A CA 1
ATOM 615 C C . LEU A 1 82 ? -6.443 -11.923 -38.555 1.00 53.75 82 LEU A C 1
ATOM 617 O O . LEU A 1 82 ? -7.643 -11.849 -38.849 1.00 53.75 82 LEU A O 1
ATOM 621 N N . PRO A 1 83 ? -6.029 -12.624 -37.484 1.00 58.91 83 PRO A N 1
ATOM 622 C CA . PRO A 1 83 ? -6.951 -13.352 -36.627 1.00 58.91 83 PRO A CA 1
ATOM 623 C C . PRO A 1 83 ? -7.967 -12.388 -36.002 1.00 58.91 83 PRO A C 1
ATOM 625 O O . PRO A 1 83 ? -7.613 -11.465 -35.267 1.00 58.91 83 PRO A O 1
ATOM 628 N N . LYS A 1 84 ? -9.255 -12.613 -36.286 1.00 56.56 84 LYS A N 1
ATOM 629 C CA . LYS A 1 84 ? -10.371 -11.828 -35.737 1.00 56.56 84 LYS A CA 1
ATOM 630 C C . LYS A 1 84 ? -10.457 -12.060 -34.225 1.00 56.56 84 LYS A C 1
ATOM 632 O O . LYS A 1 84 ? -11.006 -13.064 -33.774 1.00 56.56 84 LYS A O 1
ATOM 637 N N . MET A 1 85 ? -9.888 -11.151 -33.435 1.00 55.53 85 MET A N 1
ATOM 638 C CA . MET A 1 85 ? -9.966 -11.204 -31.975 1.00 55.53 85 MET A CA 1
ATOM 639 C C . MET A 1 85 ? -11.353 -10.790 -31.468 1.00 55.53 85 MET A C 1
ATOM 641 O O . MET A 1 85 ? -11.993 -9.883 -31.996 1.00 55.53 85 MET A O 1
ATOM 645 N N . ASN A 1 86 ? -11.812 -11.468 -30.415 1.00 65.62 86 ASN A N 1
ATOM 646 C CA . ASN A 1 86 ? -13.054 -11.145 -29.721 1.00 65.62 86 ASN A CA 1
ATOM 647 C C . ASN A 1 86 ? -12.843 -9.887 -28.851 1.00 65.62 86 ASN A C 1
ATOM 649 O O . ASN A 1 86 ? -12.023 -9.944 -27.932 1.00 65.62 86 ASN A O 1
ATOM 653 N N . PRO A 1 87 ? -13.581 -8.785 -29.080 1.00 67.06 87 PRO A N 1
ATOM 654 C CA . PRO A 1 87 ? -13.339 -7.502 -28.412 1.00 67.06 87 PRO A CA 1
ATOM 655 C C . PRO A 1 87 ? -13.620 -7.514 -26.900 1.00 67.06 87 PRO A C 1
ATOM 657 O O . PRO A 1 87 ? -13.230 -6.586 -26.201 1.00 67.06 87 PRO A O 1
ATOM 660 N N . ASN A 1 88 ? -14.278 -8.553 -26.373 1.00 69.94 88 ASN A N 1
ATOM 661 C CA . ASN A 1 88 ? -14.716 -8.595 -24.974 1.00 69.94 88 ASN A CA 1
ATOM 662 C C . ASN A 1 88 ? -13.770 -9.353 -24.029 1.00 69.94 88 ASN A C 1
ATOM 664 O O . ASN A 1 88 ? -14.050 -9.442 -22.833 1.00 69.94 88 ASN A O 1
ATOM 668 N N . LYS A 1 89 ? -12.670 -9.929 -24.529 1.00 73.00 89 LYS A N 1
ATOM 669 C CA . LYS A 1 89 ? -11.704 -10.658 -23.696 1.00 73.00 89 LYS A CA 1
ATOM 670 C C . LYS A 1 89 ? -10.377 -9.894 -23.665 1.00 73.00 89 LYS A C 1
ATOM 672 O O . LYS A 1 89 ? -9.803 -9.689 -24.732 1.00 73.00 89 LYS A O 1
ATOM 677 N N . PRO A 1 90 ? -9.862 -9.494 -22.484 1.00 72.50 90 PRO A N 1
ATOM 678 C CA . PRO A 1 90 ? -8.562 -8.841 -22.412 1.00 72.50 90 PRO A CA 1
ATOM 679 C C . PRO A 1 90 ? -7.490 -9.789 -22.973 1.00 72.50 90 PRO A C 1
ATOM 681 O O . PRO A 1 90 ? -7.489 -10.974 -22.608 1.00 72.50 90 PRO A O 1
ATOM 684 N N . PRO A 1 91 ? -6.611 -9.309 -23.872 1.00 69.88 91 PRO A N 1
ATOM 685 C CA . PRO A 1 91 ? -5.622 -10.158 -24.519 1.00 69.88 91 PRO A CA 1
ATOM 686 C C . PRO A 1 91 ? -4.688 -10.758 -23.469 1.00 69.88 91 PRO A C 1
ATOM 688 O O . PRO A 1 91 ? -4.226 -10.072 -22.551 1.00 69.88 91 PRO A O 1
ATOM 691 N N . SER A 1 92 ? -4.406 -12.056 -23.589 1.00 79.69 92 SER A N 1
ATOM 692 C CA . SER A 1 92 ? -3.382 -12.690 -22.762 1.00 79.69 92 SER A CA 1
ATOM 693 C C . SER A 1 92 ? -2.025 -12.049 -23.058 1.00 79.69 92 SER A C 1
ATOM 695 O O . SER A 1 92 ? -1.766 -11.617 -24.179 1.00 79.69 92 SER A O 1
ATOM 697 N N . LYS A 1 93 ? -1.101 -12.051 -22.089 1.00 77.50 93 LYS A N 1
ATOM 698 C CA . LYS A 1 93 ? 0.280 -11.569 -22.303 1.00 77.50 93 LYS A CA 1
ATOM 699 C C . LYS A 1 93 ? 0.971 -12.261 -23.486 1.00 77.50 93 LYS A C 1
ATOM 701 O O . LYS A 1 93 ? 1.841 -11.669 -24.121 1.00 77.50 93 LYS A O 1
ATOM 706 N N . ALA A 1 94 ? 0.608 -13.518 -23.753 1.00 80.31 94 ALA A N 1
ATOM 707 C CA . ALA A 1 94 ? 1.088 -14.260 -24.915 1.00 80.31 94 ALA A CA 1
ATOM 708 C C . ALA A 1 94 ? 0.564 -13.648 -26.226 1.00 80.31 94 ALA A C 1
ATOM 710 O O . ALA A 1 94 ? 1.350 -13.404 -27.139 1.00 80.31 94 ALA A O 1
ATOM 711 N N . ASP A 1 95 ? -0.722 -13.301 -26.265 1.00 82.38 95 ASP A N 1
ATOM 712 C CA . ASP A 1 95 ? -1.395 -12.720 -27.430 1.00 82.38 95 ASP A CA 1
ATOM 713 C C . ASP A 1 95 ? -0.830 -11.332 -27.759 1.00 82.38 95 ASP A C 1
ATOM 715 O O . ASP A 1 95 ? -0.543 -11.033 -28.915 1.00 82.38 95 ASP A O 1
ATOM 719 N N . THR A 1 96 ? -0.565 -10.502 -26.740 1.00 80.25 96 THR A N 1
ATOM 720 C CA . THR A 1 96 ? 0.037 -9.171 -26.934 1.00 80.25 96 THR A CA 1
ATOM 721 C C . THR A 1 96 ? 1.426 -9.261 -27.565 1.00 80.25 96 THR A C 1
ATOM 723 O O . THR A 1 96 ? 1.803 -8.426 -28.385 1.00 80.25 96 THR A O 1
ATOM 726 N N . ARG A 1 97 ? 2.208 -10.282 -27.197 1.00 81.75 97 ARG A N 1
ATOM 727 C CA . ARG A 1 97 ? 3.564 -10.470 -27.720 1.00 81.75 97 ARG A CA 1
ATOM 728 C C . ARG A 1 97 ? 3.554 -10.882 -29.188 1.00 81.75 97 ARG A C 1
ATOM 730 O O . ARG A 1 97 ? 4.397 -10.397 -29.939 1.00 81.75 97 ARG A O 1
ATOM 737 N N . GLU A 1 98 ? 2.641 -11.763 -29.586 1.00 86.75 98 GLU A N 1
ATOM 738 C CA . GLU A 1 98 ? 2.502 -12.155 -30.993 1.00 86.75 98 GLU A CA 1
ATOM 739 C C . GLU A 1 98 ? 1.993 -10.992 -31.850 1.00 86.75 98 GLU A C 1
ATOM 741 O O . GLU A 1 98 ? 2.529 -10.753 -32.930 1.00 86.75 98 GLU A O 1
ATOM 746 N N . LEU A 1 99 ? 1.078 -10.176 -31.318 1.00 83.31 99 LEU A N 1
ATOM 747 C CA . LEU A 1 99 ? 0.570 -8.986 -32.003 1.00 83.31 99 LEU A CA 1
ATOM 748 C C . LEU A 1 99 ? 1.685 -7.955 -32.260 1.00 83.31 99 LEU A C 1
ATOM 750 O O . LEU A 1 99 ? 1.832 -7.460 -33.375 1.00 83.31 99 LEU A O 1
ATOM 754 N N . ILE A 1 100 ? 2.556 -7.713 -31.272 1.00 83.75 100 ILE A N 1
ATOM 755 C CA . ILE A 1 100 ? 3.726 -6.831 -31.437 1.00 83.75 100 ILE A CA 1
ATOM 756 C C . ILE A 1 100 ? 4.687 -7.366 -32.508 1.00 83.75 100 ILE A C 1
ATOM 758 O O . ILE A 1 100 ? 5.230 -6.584 -33.289 1.00 83.75 100 ILE A O 1
ATOM 762 N N . LYS A 1 101 ? 4.914 -8.685 -32.571 1.00 87.06 101 LYS A N 1
ATOM 763 C CA . LYS A 1 101 ? 5.784 -9.285 -33.597 1.00 87.06 101 LYS A CA 1
ATOM 764 C C . LYS A 1 101 ? 5.193 -9.134 -34.997 1.00 87.06 101 LYS A C 1
ATOM 766 O O . LYS A 1 101 ? 5.927 -8.774 -35.916 1.00 87.06 101 LYS A O 1
ATOM 771 N N . GLN A 1 102 ? 3.893 -9.388 -35.149 1.00 88.56 102 GLN A N 1
ATOM 772 C CA . GLN A 1 102 ? 3.194 -9.242 -36.425 1.00 88.56 102 GLN A CA 1
ATOM 773 C C . GLN A 1 102 ? 3.231 -7.785 -36.901 1.00 88.56 102 GLN A C 1
ATOM 775 O O . GLN A 1 102 ? 3.714 -7.525 -38.005 1.00 88.56 102 GLN A O 1
ATOM 780 N N . ALA A 1 103 ? 2.863 -6.831 -36.040 1.00 84.50 103 ALA A N 1
ATOM 781 C CA . ALA A 1 103 ? 2.939 -5.403 -36.349 1.00 84.50 103 ALA A CA 1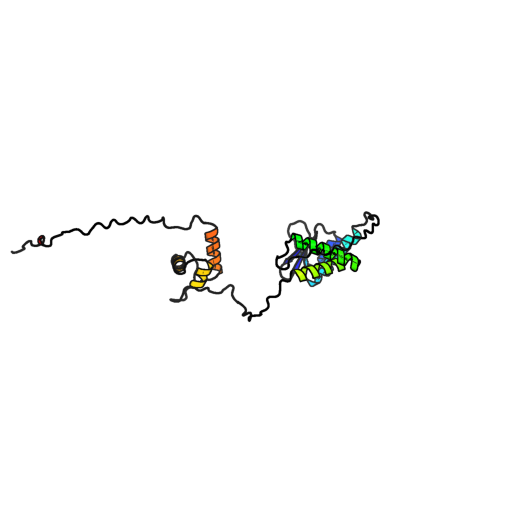
ATOM 782 C C . ALA A 1 103 ? 4.368 -4.975 -36.721 1.00 84.50 103 ALA A C 1
ATOM 784 O O . ALA A 1 103 ? 4.579 -4.282 -37.714 1.00 84.50 103 ALA A O 1
ATOM 785 N N . TYR A 1 104 ? 5.379 -5.445 -35.982 1.00 90.06 104 TYR A N 1
ATOM 786 C CA . TYR A 1 104 ? 6.776 -5.146 -36.290 1.00 90.06 104 TYR A CA 1
ATOM 787 C C . TYR A 1 104 ? 7.196 -5.646 -37.673 1.00 90.06 104 TYR A C 1
ATOM 789 O O . TYR A 1 104 ? 7.823 -4.900 -38.421 1.00 90.06 104 TYR A O 1
ATOM 797 N N . SER A 1 105 ? 6.841 -6.884 -38.031 1.00 90.19 105 SER A N 1
ATOM 798 C CA . SER A 1 105 ? 7.175 -7.444 -39.345 1.00 90.19 105 SER A CA 1
ATOM 799 C C . SER A 1 105 ? 6.539 -6.648 -40.490 1.00 90.19 105 SER A C 1
ATOM 801 O O . SER A 1 105 ? 7.230 -6.313 -41.451 1.00 90.19 105 SER A O 1
ATOM 803 N N . HIS A 1 106 ? 5.277 -6.243 -40.330 1.00 89.38 106 HIS A N 1
ATOM 804 C CA . HIS A 1 106 ? 4.557 -5.418 -41.294 1.00 89.38 106 HIS A CA 1
ATOM 805 C C . HIS A 1 106 ? 5.190 -4.025 -41.452 1.00 89.38 106 HIS A C 1
ATOM 807 O O . HIS A 1 106 ? 5.441 -3.552 -42.561 1.00 89.38 106 HIS A O 1
ATOM 813 N N . TRP A 1 107 ? 5.524 -3.357 -40.347 1.00 85.38 107 TRP A N 1
ATOM 814 C CA . TRP A 1 107 ? 6.168 -2.046 -40.424 1.00 85.38 107 TRP A CA 1
ATOM 815 C C . TRP A 1 107 ? 7.610 -2.122 -40.931 1.00 85.38 107 TRP A C 1
ATOM 817 O O . TRP A 1 107 ? 8.088 -1.172 -41.556 1.00 85.38 107 TRP A O 1
ATOM 827 N N . LEU A 1 108 ? 8.303 -3.243 -40.718 1.00 92.56 108 LEU A N 1
ATOM 828 C CA . LEU A 1 108 ? 9.647 -3.468 -41.243 1.00 92.56 108 LEU A CA 1
ATOM 829 C C . LEU A 1 108 ? 9.640 -3.572 -42.770 1.00 92.56 108 LEU A C 1
ATOM 831 O O . LEU A 1 108 ? 10.494 -2.959 -43.409 1.00 92.56 108 LEU A O 1
ATOM 835 N N . THR A 1 109 ? 8.661 -4.270 -43.355 1.00 91.88 109 THR A N 1
ATOM 836 C CA . THR A 1 109 ? 8.508 -4.346 -44.817 1.00 91.88 109 THR A CA 1
ATOM 837 C C . THR A 1 109 ? 8.147 -2.996 -45.428 1.00 91.88 109 THR A C 1
ATOM 839 O O . THR A 1 109 ? 8.663 -2.649 -46.485 1.00 91.88 109 THR A O 1
ATOM 842 N N . THR A 1 110 ? 7.319 -2.205 -44.744 1.00 89.12 110 THR A N 1
ATOM 843 C CA . THR A 1 110 ? 6.846 -0.909 -45.253 1.00 89.12 110 THR A CA 1
ATOM 844 C C . THR A 1 110 ? 7.909 0.182 -45.160 1.00 89.12 110 THR A C 1
ATOM 846 O O . THR A 1 110 ? 8.063 0.988 -46.072 1.00 89.12 110 THR A O 1
ATOM 849 N N . THR A 1 111 ? 8.649 0.235 -44.051 1.00 88.81 111 THR A N 1
ATOM 850 C CA . THR A 1 111 ? 9.602 1.328 -43.795 1.00 88.81 111 THR A CA 1
ATOM 851 C C . THR A 1 111 ? 11.029 1.008 -44.227 1.00 88.81 111 THR A C 1
ATOM 853 O O . THR A 1 111 ? 11.834 1.925 -44.376 1.00 88.81 111 THR A O 1
ATOM 856 N N . GLY A 1 112 ? 11.389 -0.276 -44.355 1.00 90.19 112 GLY A N 1
ATOM 857 C CA . GLY A 1 112 ? 12.770 -0.712 -44.587 1.00 90.19 112 GLY A CA 1
ATOM 858 C C . GLY A 1 112 ? 13.745 -0.348 -43.456 1.00 90.19 112 GLY A C 1
ATOM 859 O O . GLY A 1 112 ? 14.949 -0.556 -43.590 1.00 90.19 112 GLY A O 1
ATOM 860 N N . ASN A 1 113 ? 13.256 0.198 -42.335 1.00 92.31 113 ASN A N 1
ATOM 861 C CA . ASN A 1 113 ? 14.067 0.671 -41.219 1.00 92.31 113 ASN A CA 1
ATOM 862 C C . ASN A 1 113 ? 13.589 0.047 -39.905 1.00 92.31 113 ASN A C 1
ATOM 864 O O . ASN A 1 113 ? 12.515 0.356 -39.391 1.00 92.31 113 ASN A O 1
ATOM 868 N N . ALA A 1 114 ? 14.448 -0.783 -39.313 1.00 85.75 114 ALA A N 1
ATOM 869 C CA . ALA A 1 114 ? 14.159 -1.518 -38.086 1.00 85.75 114 ALA A CA 1
ATOM 870 C C . ALA A 1 114 ? 13.805 -0.634 -36.880 1.00 85.75 114 ALA A C 1
ATOM 872 O O . ALA A 1 114 ? 13.057 -1.082 -36.012 1.00 85.75 114 ALA A O 1
ATOM 873 N N . ILE A 1 115 ? 14.327 0.596 -36.804 1.00 85.44 115 ILE A N 1
ATOM 874 C CA . ILE A 1 115 ? 14.019 1.516 -35.701 1.00 85.44 115 ILE A CA 1
ATOM 875 C C . ILE A 1 115 ? 12.628 2.116 -35.899 1.00 85.44 115 ILE A C 1
ATOM 877 O O . ILE A 1 115 ? 11.825 2.075 -34.973 1.00 85.44 115 ILE A O 1
ATOM 881 N N . ALA A 1 116 ? 12.326 2.607 -37.105 1.00 84.06 116 ALA A N 1
ATOM 882 C CA . ALA A 1 116 ? 11.011 3.167 -37.420 1.00 84.06 116 ALA A CA 1
ATOM 883 C C . ALA A 1 116 ? 9.907 2.115 -37.230 1.00 84.06 116 ALA A C 1
ATOM 885 O O . ALA A 1 116 ? 8.886 2.394 -36.605 1.00 84.06 116 ALA A O 1
ATOM 886 N N . ALA A 1 117 ? 10.166 0.879 -37.668 1.00 86.81 117 ALA A N 1
ATOM 887 C CA . ALA A 1 117 ? 9.262 -0.247 -37.477 1.00 86.81 117 ALA A CA 1
ATOM 888 C C . ALA A 1 117 ? 9.012 -0.580 -35.999 1.00 86.81 117 ALA A C 1
ATOM 890 O O . ALA A 1 117 ? 7.874 -0.826 -35.607 1.00 86.81 117 ALA A O 1
ATOM 891 N N . ALA A 1 118 ? 10.053 -0.550 -35.158 1.00 81.69 118 ALA A N 1
ATOM 892 C CA . ALA A 1 118 ? 9.909 -0.801 -33.724 1.00 81.69 118 ALA A CA 1
ATOM 893 C C . ALA A 1 118 ? 9.106 0.306 -33.034 1.00 81.69 118 ALA A C 1
ATOM 895 O O . ALA A 1 118 ? 8.264 0.013 -32.189 1.00 81.69 118 ALA A O 1
ATOM 896 N N . THR A 1 119 ? 9.346 1.567 -33.401 1.00 86.88 119 THR A N 1
ATOM 897 C CA . THR A 1 119 ? 8.620 2.714 -32.847 1.00 86.88 119 THR A CA 1
ATOM 898 C C . THR A 1 119 ? 7.138 2.671 -33.217 1.00 86.88 119 THR A C 1
ATOM 900 O O . THR A 1 119 ? 6.300 2.866 -32.341 1.00 86.88 119 THR A O 1
ATOM 903 N N . LEU A 1 120 ? 6.808 2.357 -34.474 1.00 88.00 120 LEU A N 1
ATOM 904 C CA . LEU A 1 120 ? 5.420 2.254 -34.933 1.00 88.00 120 LEU A CA 1
ATOM 905 C C . LEU A 1 120 ? 4.693 1.059 -34.305 1.00 88.00 120 LEU A C 1
ATOM 907 O O . LEU A 1 120 ? 3.602 1.232 -33.771 1.00 88.00 120 LEU A O 1
ATOM 911 N N . ALA A 1 121 ? 5.326 -0.118 -34.260 1.00 86.12 121 ALA A N 1
ATOM 912 C CA . ALA A 1 121 ? 4.741 -1.299 -33.623 1.00 86.12 121 ALA A CA 1
ATOM 913 C C . ALA A 1 121 ? 4.500 -1.100 -32.114 1.00 86.12 121 ALA A C 1
ATOM 915 O O . ALA A 1 121 ? 3.518 -1.599 -31.566 1.00 86.12 121 ALA A O 1
ATOM 916 N N . LEU A 1 122 ? 5.378 -0.356 -31.429 1.00 82.31 122 LEU A N 1
ATOM 917 C CA . LEU A 1 122 ? 5.189 -0.025 -30.016 1.00 82.31 122 LEU A CA 1
ATOM 918 C C . LEU A 1 122 ? 4.043 0.976 -29.813 1.00 82.31 122 LEU A C 1
ATOM 920 O O . LEU A 1 122 ? 3.249 0.793 -28.893 1.00 82.31 122 LEU A O 1
ATOM 924 N N . ALA A 1 123 ? 3.942 2.003 -30.662 1.00 84.31 123 ALA A N 1
ATOM 925 C CA . ALA A 1 123 ? 2.857 2.983 -30.608 1.00 84.31 123 ALA A CA 1
ATOM 926 C C . ALA A 1 123 ? 1.486 2.326 -30.847 1.00 84.31 123 ALA A C 1
ATOM 928 O O . ALA A 1 123 ? 0.525 2.602 -30.130 1.00 84.31 123 ALA A O 1
ATOM 929 N N . GLU A 1 124 ? 1.413 1.393 -31.796 1.00 84.88 124 GLU A N 1
ATOM 930 C CA . GLU A 1 124 ? 0.205 0.619 -32.091 1.00 84.88 124 GLU A CA 1
ATOM 931 C C . GLU A 1 124 ? -0.187 -0.294 -30.917 1.00 84.88 124 GLU A C 1
ATOM 933 O O . GLU A 1 124 ? -1.337 -0.303 -30.480 1.00 84.88 124 GLU A O 1
ATOM 938 N N . ALA A 1 125 ? 0.784 -0.982 -30.307 1.00 81.75 125 ALA A N 1
ATOM 939 C CA . ALA A 1 125 ? 0.536 -1.796 -29.119 1.00 81.75 125 ALA A CA 1
ATOM 940 C C . ALA A 1 125 ? 0.076 -0.966 -27.907 1.00 81.75 125 ALA A C 1
ATOM 942 O O . ALA A 1 125 ? -0.765 -1.423 -27.133 1.00 81.75 125 ALA A O 1
ATOM 943 N N . GLN A 1 126 ? 0.597 0.254 -27.739 1.00 81.75 126 GLN A N 1
ATOM 944 C CA . GLN A 1 126 ? 0.152 1.178 -26.692 1.00 81.75 126 GLN A CA 1
ATOM 945 C C . GLN A 1 126 ? -1.284 1.654 -26.928 1.00 81.75 126 GLN A C 1
ATOM 947 O O . GLN A 1 126 ? -2.066 1.681 -25.978 1.00 81.75 126 GLN A O 1
ATOM 952 N N . SER A 1 127 ? -1.657 1.928 -28.182 1.00 80.94 127 SER A N 1
ATOM 953 C CA . SER A 1 127 ? -3.028 2.299 -28.546 1.00 80.94 127 SER A CA 1
ATOM 954 C C . SER A 1 127 ? -4.035 1.183 -28.240 1.00 80.94 127 SER A C 1
ATOM 956 O O . SER A 1 127 ? -5.119 1.472 -27.742 1.00 80.94 127 SER A O 1
ATOM 958 N N . CYS A 1 128 ? -3.666 -0.088 -28.439 1.00 71.06 128 CYS A N 1
ATOM 959 C CA . CYS A 1 128 ? -4.519 -1.237 -28.106 1.00 71.06 128 CYS A CA 1
ATOM 960 C C . CYS A 1 128 ? -4.655 -1.503 -26.595 1.00 71.06 128 CYS A C 1
ATOM 962 O O . CYS A 1 128 ? -5.628 -2.118 -26.160 1.00 71.06 128 CYS A O 1
ATOM 964 N N . VAL A 1 129 ? -3.674 -1.083 -25.787 1.00 70.38 129 VAL A N 1
ATOM 965 C CA . VAL A 1 129 ? -3.679 -1.251 -24.318 1.00 70.38 129 VAL A CA 1
ATOM 966 C C . VAL A 1 129 ? -4.316 -0.054 -23.608 1.00 70.38 129 VAL A C 1
ATOM 968 O O . VAL A 1 129 ? -4.684 -0.159 -22.436 1.00 70.38 129 VAL A O 1
ATOM 971 N N . GLN A 1 130 ? -4.518 1.062 -24.311 1.00 59.41 130 GLN A N 1
ATOM 972 C CA . GLN A 1 130 ? -5.366 2.153 -23.849 1.00 59.41 130 GLN A CA 1
ATOM 973 C C . GLN A 1 130 ? -6.829 1.683 -23.815 1.00 59.41 130 GLN A C 1
ATOM 975 O O . GLN A 1 130 ? -7.616 1.886 -24.734 1.00 59.41 130 GLN A O 1
ATOM 980 N N . LEU A 1 131 ? -7.170 1.021 -22.702 1.00 52.81 131 LEU A N 1
ATOM 981 C CA . LEU A 1 131 ? -8.528 0.855 -22.193 1.00 52.81 131 LEU A CA 1
ATOM 982 C C . LEU A 1 131 ? -9.296 2.166 -22.397 1.00 52.81 131 LEU A C 1
ATOM 984 O O . LEU A 1 131 ? -8.701 3.231 -22.194 1.00 52.81 131 LEU A O 1
ATOM 988 N N . PRO A 1 132 ? -10.589 2.105 -22.774 1.00 45.81 132 PRO A N 1
ATOM 989 C CA . PRO A 1 132 ? -11.387 3.300 -22.979 1.00 45.81 132 PRO A CA 1
ATOM 990 C C . PRO A 1 132 ? -11.224 4.189 -21.756 1.00 45.81 132 PRO A C 1
ATOM 992 O O . PRO A 1 132 ? -11.519 3.782 -20.628 1.00 45.81 132 PRO A O 1
ATOM 995 N N . ALA A 1 133 ? -10.693 5.385 -22.005 1.00 48.12 133 ALA A N 1
ATOM 996 C CA . ALA A 1 133 ? -10.729 6.475 -21.060 1.00 48.12 133 ALA A CA 1
ATOM 997 C C . ALA A 1 133 ? -12.154 6.518 -20.507 1.00 48.12 133 ALA A C 1
ATOM 999 O O . ALA A 1 133 ? -13.113 6.652 -21.268 1.00 48.12 133 ALA A O 1
ATOM 1000 N N . GLN A 1 134 ? -12.273 6.291 -19.200 1.00 45.69 134 GLN A N 1
ATOM 1001 C CA . GLN A 1 134 ? -13.519 6.404 -18.466 1.00 45.69 134 GLN A CA 1
ATOM 1002 C C . GLN A 1 134 ? -14.199 7.715 -18.866 1.00 45.69 134 GLN A C 1
ATOM 1004 O O . GLN A 1 134 ? -13.734 8.805 -18.537 1.00 45.69 134 GLN A O 1
ATOM 1009 N N . ALA A 1 135 ? -15.280 7.590 -19.627 1.00 46.75 135 ALA A N 1
ATOM 1010 C CA . ALA A 1 135 ? -16.169 8.678 -19.968 1.00 46.75 135 ALA A CA 1
ATOM 1011 C C . ALA A 1 135 ? -17.003 9.018 -18.726 1.00 46.75 135 ALA A C 1
ATOM 1013 O O . ALA A 1 135 ? -18.099 8.498 -18.555 1.00 46.75 135 ALA A O 1
ATOM 1014 N N . ASN A 1 136 ? -16.418 9.809 -17.825 1.00 50.53 136 ASN A N 1
ATOM 1015 C CA . ASN A 1 136 ? -17.080 10.817 -16.993 1.00 50.53 136 ASN A CA 1
ATOM 1016 C C . ASN A 1 136 ? -16.041 11.426 -16.041 1.00 50.53 136 ASN A C 1
ATOM 1018 O O . ASN A 1 136 ? -15.664 10.778 -15.063 1.00 50.53 136 ASN A O 1
ATOM 1022 N N . PRO A 1 137 ? -15.577 12.666 -16.270 1.00 48.47 137 PRO A N 1
ATOM 1023 C CA . PRO A 1 137 ? -14.990 13.450 -15.200 1.00 48.47 137 PRO A CA 1
ATOM 1024 C C . PRO A 1 137 ? -16.131 13.911 -14.283 1.00 48.47 137 PRO A C 1
ATOM 1026 O O . PRO A 1 137 ? -16.634 15.026 -14.399 1.00 48.47 137 PRO A O 1
ATOM 1029 N N . GLU A 1 138 ? -16.557 13.035 -13.372 1.00 55.09 138 GLU A N 1
ATOM 1030 C CA . GLU A 1 138 ? -17.079 13.513 -12.089 1.00 55.09 138 GLU A CA 1
ATOM 1031 C C . GLU A 1 138 ? -15.990 14.418 -11.474 1.00 55.09 138 GLU A C 1
ATOM 1033 O O . GLU A 1 138 ? -14.801 14.101 -11.619 1.00 55.09 138 GLU A O 1
ATOM 1038 N N . PRO A 1 139 ? -16.338 15.555 -10.847 1.00 50.78 139 PRO A N 1
ATOM 1039 C CA . PRO A 1 139 ? -15.358 16.472 -10.281 1.00 50.78 139 PRO A CA 1
ATOM 1040 C C . PRO A 1 139 ? -14.446 15.710 -9.320 1.00 50.78 139 PRO A C 1
ATOM 1042 O O . PRO A 1 139 ? -14.874 15.230 -8.272 1.00 50.78 139 PRO A O 1
ATOM 1045 N N . PHE A 1 140 ? -13.181 15.573 -9.710 1.00 45.31 140 PHE A N 1
ATOM 1046 C CA . PHE A 1 140 ? -12.132 15.016 -8.875 1.00 45.31 140 PHE A CA 1
ATOM 1047 C C . PHE A 1 140 ? -11.829 16.062 -7.798 1.00 45.31 140 PHE A C 1
ATOM 1049 O O . PHE A 1 140 ? -10.932 16.891 -7.942 1.00 45.31 140 PHE A O 1
ATOM 1056 N N . GLU A 1 141 ? -12.634 16.063 -6.737 1.00 49.25 141 GLU A N 1
ATOM 1057 C CA . GLU A 1 141 ? -12.225 16.613 -5.450 1.00 49.25 141 GLU A CA 1
ATOM 1058 C C . GLU A 1 141 ? -10.884 15.935 -5.112 1.00 49.25 141 GLU A C 1
ATOM 1060 O O . GLU A 1 141 ? -10.798 14.699 -5.127 1.00 49.25 141 GLU A O 1
ATOM 1065 N N . PRO A 1 142 ? -9.796 16.688 -4.889 1.00 44.91 142 PRO A N 1
ATOM 1066 C CA . PRO A 1 142 ? -8.544 16.089 -4.473 1.00 44.91 142 PRO A CA 1
ATOM 1067 C C . PRO A 1 142 ? -8.802 15.425 -3.120 1.00 44.91 142 PRO A C 1
ATOM 1069 O O . PRO A 1 142 ? -8.933 16.119 -2.117 1.00 44.91 142 PRO A O 1
ATOM 1072 N N . ASN A 1 143 ? -8.881 14.090 -3.079 1.00 43.38 143 ASN A N 1
ATOM 1073 C CA . ASN A 1 143 ? -8.909 13.323 -1.833 1.00 43.38 143 ASN A CA 1
ATOM 1074 C C . ASN A 1 143 ? -7.531 13.427 -1.169 1.00 43.38 143 ASN A C 1
ATOM 1076 O O . ASN A 1 143 ? -6.730 12.494 -1.130 1.00 43.38 143 ASN A O 1
ATOM 1080 N N . THR A 1 144 ? -7.231 14.621 -0.672 1.00 48.84 144 THR A N 1
ATOM 1081 C CA . THR A 1 144 ? -6.286 14.849 0.395 1.00 48.84 144 THR A CA 1
ATOM 1082 C C . THR A 1 144 ? -6.772 14.019 1.565 1.00 48.84 144 THR A C 1
ATOM 1084 O O . THR A 1 144 ? -7.774 14.366 2.178 1.00 48.84 144 THR A O 1
ATOM 1087 N N . SER A 1 145 ? -6.092 12.926 1.880 1.00 51.12 145 SER A N 1
ATOM 1088 C CA . SER A 1 145 ? -5.376 12.799 3.149 1.00 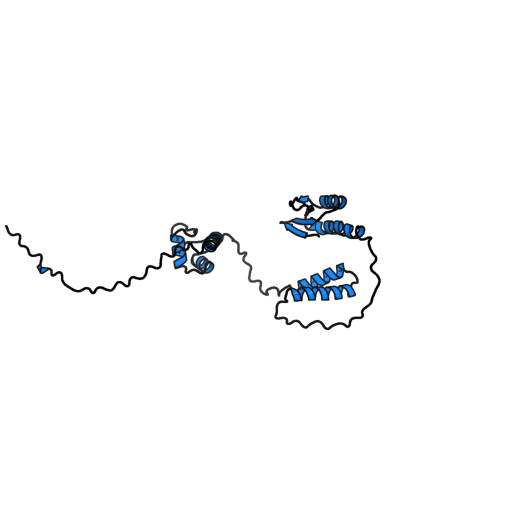51.12 145 SER A CA 1
ATOM 1089 C C . SER A 1 145 ? -5.121 11.330 3.481 1.00 51.12 145 SER A C 1
ATOM 1091 O O . SER A 1 145 ? -5.938 10.647 4.084 1.00 51.12 145 SER A O 1
ATOM 1093 N N . ASP A 1 146 ? -3.881 10.889 3.267 1.00 55.47 146 ASP A N 1
ATOM 1094 C CA . ASP A 1 146 ? -3.312 9.714 3.951 1.00 55.47 146 ASP A CA 1
ATOM 1095 C C . ASP A 1 146 ? -3.378 9.837 5.498 1.00 55.47 146 ASP A C 1
ATOM 1097 O O . ASP A 1 146 ? -3.072 8.904 6.239 1.00 55.47 146 ASP A O 1
ATOM 1101 N N . HIS A 1 147 ? -3.828 10.991 6.003 1.00 60.41 147 HIS A N 1
ATOM 1102 C CA . HIS A 1 147 ? -4.091 11.303 7.404 1.00 60.41 147 HIS A CA 1
ATOM 1103 C C . HIS A 1 147 ? -5.582 11.431 7.757 1.00 60.41 147 HIS A C 1
ATOM 1105 O O . HIS A 1 147 ? -5.900 11.947 8.834 1.00 60.41 147 HIS A O 1
ATOM 1111 N N . GLU A 1 148 ? -6.498 10.989 6.891 1.00 83.31 148 GLU A N 1
ATOM 1112 C CA . GLU A 1 148 ? -7.927 11.057 7.176 1.00 83.31 148 GLU A CA 1
ATOM 1113 C C . GLU A 1 148 ? -8.269 10.220 8.417 1.00 83.31 148 GLU A C 1
ATOM 1115 O O . GLU A 1 148 ? -7.942 9.034 8.543 1.00 83.31 148 GLU A O 1
ATOM 1120 N N . LEU A 1 149 ? -8.901 10.879 9.385 1.00 91.69 149 LEU A N 1
ATOM 1121 C CA . LEU A 1 149 ? -9.378 10.249 10.604 1.00 91.69 149 LEU A CA 1
ATOM 1122 C C . LEU A 1 149 ? -10.732 9.590 10.327 1.00 91.69 149 LEU A C 1
ATOM 1124 O O . LEU A 1 149 ? -11.770 10.244 10.425 1.00 91.69 149 LEU A O 1
ATOM 1128 N N . LEU A 1 150 ? -10.698 8.289 10.058 1.00 94.19 150 LEU A N 1
ATOM 1129 C CA . LEU A 1 150 ? -11.855 7.426 9.850 1.00 94.19 150 LEU A CA 1
ATOM 1130 C C . LEU A 1 150 ? -12.750 7.402 11.086 1.00 94.19 150 LEU A C 1
ATOM 1132 O O . LEU A 1 150 ? -12.296 7.275 12.232 1.00 94.19 150 LEU A O 1
ATOM 1136 N N . THR A 1 151 ? -14.052 7.481 10.852 1.00 95.56 151 THR A N 1
ATOM 1137 C CA . THR A 1 151 ? -15.050 7.290 11.897 1.00 95.56 151 THR A CA 1
ATOM 1138 C C . THR A 1 151 ? -15.159 5.812 12.285 1.00 95.56 151 THR A C 1
ATOM 1140 O O . THR A 1 151 ? -14.702 4.906 11.590 1.00 95.56 151 THR A O 1
ATOM 1143 N N . LEU A 1 152 ? -15.766 5.540 13.441 1.00 95.50 152 LEU A N 1
ATOM 1144 C CA . LEU A 1 152 ? -15.964 4.174 13.925 1.00 95.50 152 LEU A CA 1
ATOM 1145 C C . LEU A 1 152 ? -16.713 3.232 12.945 1.00 95.50 152 LEU A C 1
ATOM 1147 O O . LEU A 1 152 ? -16.287 2.079 12.867 1.00 95.50 152 LEU A O 1
ATOM 1151 N N . PRO A 1 153 ? -17.788 3.634 12.228 1.00 96.06 153 PRO A N 1
ATOM 1152 C CA . PRO A 1 153 ? -18.408 2.767 11.220 1.00 96.06 153 PRO A CA 1
ATOM 1153 C C . PRO A 1 153 ? -17.485 2.503 10.023 1.00 96.06 153 PRO A C 1
ATOM 1155 O O . PRO A 1 153 ? -17.283 1.344 9.682 1.00 96.06 153 PRO A O 1
ATOM 1158 N N . GLU A 1 154 ? -16.830 3.526 9.471 1.00 96.06 154 GLU A N 1
ATOM 1159 C CA . GLU A 1 154 ? -15.921 3.370 8.321 1.00 96.06 154 GLU A CA 1
ATOM 1160 C C . GLU A 1 154 ? -14.732 2.458 8.645 1.00 96.06 154 GLU A C 1
ATOM 1162 O O . GLU A 1 154 ? -14.376 1.573 7.870 1.00 96.06 154 GLU A O 1
ATOM 1167 N N . ALA A 1 155 ? -14.141 2.615 9.834 1.00 95.94 155 ALA A N 1
ATOM 1168 C CA . ALA A 1 155 ? -13.064 1.745 10.297 1.00 95.94 155 ALA A CA 1
ATOM 1169 C C . ALA A 1 155 ? -13.533 0.292 10.511 1.00 95.94 155 ALA A C 1
ATOM 1171 O O . ALA A 1 155 ? -12.760 -0.652 10.327 1.00 95.94 155 ALA A O 1
ATOM 1172 N N . ALA A 1 156 ? -14.795 0.095 10.910 1.00 95.31 156 ALA A N 1
ATOM 1173 C CA . ALA A 1 156 ? -15.380 -1.234 11.062 1.00 95.31 156 ALA A CA 1
ATOM 1174 C C . ALA A 1 156 ? -15.590 -1.906 9.700 1.00 95.31 156 ALA A C 1
ATOM 1176 O O . ALA A 1 156 ? -15.237 -3.078 9.551 1.00 95.31 156 ALA A O 1
ATOM 1177 N N . ASP A 1 157 ? -16.063 -1.150 8.709 1.00 95.56 157 ASP A N 1
ATOM 1178 C CA . ASP A 1 157 ? -16.219 -1.616 7.332 1.00 95.56 157 ASP A CA 1
ATOM 1179 C C . ASP A 1 157 ? -14.862 -1.962 6.704 1.00 95.56 157 ASP A C 1
ATOM 1181 O O . ASP A 1 157 ? -14.717 -3.026 6.097 1.00 95.56 157 ASP A O 1
ATOM 1185 N N . TYR A 1 158 ? -13.836 -1.138 6.948 1.00 94.00 158 TYR A N 1
ATOM 1186 C CA . TYR A 1 158 ? -12.466 -1.377 6.483 1.00 94.00 158 TYR A CA 1
ATOM 1187 C C . TYR A 1 158 ? -11.904 -2.721 6.970 1.00 94.00 158 TYR A C 1
ATOM 1189 O O . TYR A 1 158 ? -11.396 -3.519 6.184 1.00 94.00 158 TYR A O 1
ATOM 1197 N N . LEU A 1 159 ? -12.042 -3.009 8.269 1.00 93.25 159 LEU A N 1
ATOM 1198 C CA . LEU A 1 159 ? -11.557 -4.255 8.870 1.00 93.25 159 LEU A CA 1
ATOM 1199 C C . LEU A 1 159 ? -12.537 -5.436 8.736 1.00 93.25 159 LEU A C 1
ATOM 1201 O O . LEU A 1 159 ? -12.222 -6.541 9.183 1.00 93.25 159 LEU A O 1
ATOM 1205 N N . ARG A 1 160 ? -13.728 -5.217 8.160 1.00 93.75 160 ARG A N 1
ATOM 1206 C CA . ARG A 1 160 ? -14.843 -6.181 8.103 1.00 93.75 160 ARG A CA 1
ATOM 1207 C C . ARG A 1 160 ? -15.265 -6.714 9.482 1.00 93.75 160 ARG A C 1
ATOM 1209 O O . ARG A 1 160 ? -15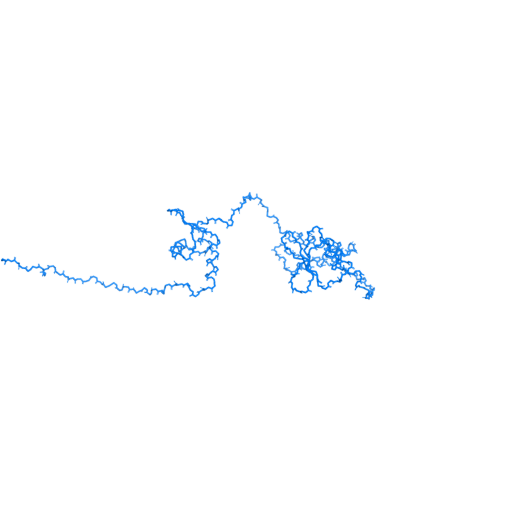.592 -7.892 9.640 1.00 93.75 160 ARG A O 1
ATOM 1216 N N . TYR A 1 161 ? -15.272 -5.841 10.487 1.00 94.00 161 TYR A N 1
ATOM 1217 C CA . TYR A 1 161 ? -15.796 -6.123 11.827 1.00 94.00 161 TYR A CA 1
ATOM 1218 C C . TYR A 1 161 ? -17.138 -5.430 12.057 1.00 94.00 161 TYR A C 1
ATOM 1220 O O . TYR A 1 161 ? -17.495 -4.478 11.378 1.00 94.00 161 TYR A O 1
ATOM 1228 N N . SER A 1 162 ? -17.877 -5.855 13.086 1.00 95.62 162 SER A N 1
ATOM 1229 C CA . SER A 1 162 ? -19.020 -5.067 13.549 1.00 95.62 162 SER A CA 1
ATOM 1230 C C . SER A 1 162 ? -18.553 -3.833 14.345 1.00 95.62 162 SER A C 1
ATOM 1232 O O . SER A 1 162 ? -17.610 -3.944 15.143 1.00 95.62 162 SER A O 1
ATOM 1234 N N . PRO A 1 163 ? -19.239 -2.677 14.240 1.00 95.88 163 PRO A N 1
ATOM 1235 C CA . PRO A 1 163 ? -18.896 -1.463 14.991 1.00 95.88 163 PRO A CA 1
ATOM 1236 C C . PRO A 1 163 ? -18.796 -1.692 16.510 1.00 95.88 163 PRO A C 1
ATOM 1238 O O . PRO A 1 163 ? -17.903 -1.181 17.192 1.00 95.88 163 PRO A O 1
ATOM 1241 N N . SER A 1 164 ? -19.682 -2.527 17.064 1.00 95.81 164 SER A N 1
ATOM 1242 C CA . SER A 1 164 ? -19.666 -2.892 18.486 1.00 95.81 164 SER A CA 1
ATOM 1243 C C . SER A 1 164 ? -18.440 -3.725 18.876 1.00 95.81 164 SER A C 1
ATOM 1245 O O . SER A 1 164 ? -17.919 -3.563 19.983 1.00 95.81 164 SER A O 1
ATOM 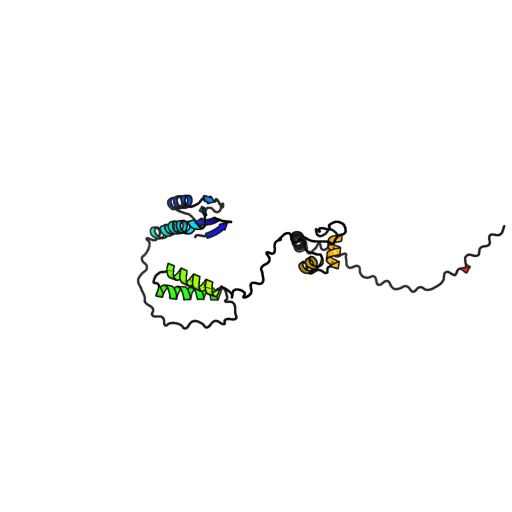1247 N N . ALA A 1 165 ? -17.970 -4.613 17.993 1.00 94.06 165 ALA A N 1
ATOM 1248 C CA . ALA A 1 165 ? -16.758 -5.393 18.220 1.00 94.06 165 ALA A CA 1
ATOM 1249 C C . ALA A 1 165 ? -15.514 -4.501 18.162 1.00 94.06 165 ALA A C 1
ATOM 1251 O O . ALA A 1 165 ? -14.702 -4.547 19.088 1.00 94.06 165 ALA A O 1
ATOM 1252 N N . LEU A 1 166 ? -15.417 -3.621 17.160 1.00 94.88 166 LEU A N 1
ATOM 1253 C CA . LEU A 1 166 ? -14.305 -2.679 17.038 1.00 94.88 166 LEU A CA 1
ATOM 1254 C C . LEU A 1 166 ? -14.211 -1.757 18.263 1.00 94.88 166 LEU A C 1
ATOM 1256 O O . LEU A 1 166 ? -13.138 -1.586 18.841 1.00 94.88 166 LEU A O 1
ATOM 1260 N N . ARG A 1 167 ? -15.352 -1.272 18.773 1.00 94.81 167 ARG A N 1
ATOM 1261 C CA . ARG A 1 167 ? -15.403 -0.490 20.020 1.00 94.81 167 ARG A CA 1
ATOM 1262 C C . ARG A 1 167 ? -14.850 -1.255 21.227 1.00 94.81 167 ARG A C 1
ATOM 1264 O O . ARG A 1 167 ? -14.228 -0.658 22.105 1.00 94.81 167 ARG A O 1
ATOM 1271 N N . ARG A 1 168 ? -15.067 -2.573 21.305 1.00 95.50 168 ARG A N 1
ATOM 1272 C CA . ARG A 1 168 ? -14.499 -3.418 22.372 1.00 95.50 168 ARG A CA 1
ATOM 1273 C C . ARG A 1 168 ? -12.988 -3.588 22.225 1.00 95.50 168 ARG A C 1
ATOM 1275 O O . ARG A 1 168 ? -12.306 -3.613 23.245 1.00 95.50 168 ARG A O 1
ATOM 1282 N N . ILE A 1 169 ? -12.483 -3.706 20.998 1.00 93.94 169 ILE A N 1
ATOM 1283 C CA . ILE A 1 169 ? -11.044 -3.800 20.701 1.00 93.94 169 ILE A CA 1
ATOM 1284 C C . ILE A 1 169 ? -10.347 -2.488 21.092 1.00 93.94 169 ILE A C 1
ATOM 1286 O O . ILE A 1 169 ? -9.367 -2.520 21.836 1.00 93.94 169 ILE A O 1
ATOM 1290 N N . ALA A 1 170 ? -10.925 -1.343 20.717 1.00 94.12 170 ALA A N 1
ATOM 1291 C CA . ALA A 1 170 ? -10.438 -0.021 21.114 1.00 94.12 170 ALA A CA 1
ATOM 1292 C C . ALA A 1 170 ? -10.436 0.163 22.643 1.00 94.12 170 ALA A C 1
ATOM 1294 O O . ALA A 1 170 ? -9.426 0.555 23.220 1.00 94.12 170 ALA A O 1
ATOM 1295 N N . LYS A 1 171 ? -11.514 -0.229 23.345 1.00 93.50 171 LYS A N 1
ATOM 1296 C CA . LYS A 1 171 ? -11.564 -0.193 24.824 1.00 93.50 171 LYS A CA 1
ATOM 1297 C C . LYS A 1 171 ? -10.482 -1.041 25.499 1.00 93.50 171 LYS A C 1
ATOM 1299 O O . LYS A 1 171 ? -10.054 -0.710 26.599 1.00 93.50 171 LYS A O 1
ATOM 1304 N N . ARG A 1 172 ? -10.051 -2.131 24.860 1.00 94.12 172 ARG A N 1
ATOM 1305 C CA . ARG A 1 172 ? -8.953 -2.987 25.340 1.00 94.12 172 ARG A CA 1
ATOM 1306 C C . ARG A 1 172 ? -7.567 -2.419 25.020 1.00 94.12 172 ARG A C 1
ATOM 1308 O O . ARG A 1 172 ? -6.586 -3.058 25.374 1.00 94.12 172 ARG A O 1
ATOM 1315 N N . LYS A 1 173 ? -7.486 -1.257 24.357 1.00 93.00 173 LYS A N 1
ATOM 1316 C CA . LYS A 1 173 ? -6.248 -0.636 23.860 1.00 93.00 173 LYS A CA 1
ATOM 1317 C C . LYS A 1 173 ? -5.435 -1.559 22.940 1.00 93.00 173 LYS A C 1
ATOM 1319 O O . LYS A 1 173 ? -4.219 -1.456 22.880 1.00 93.00 173 LYS A O 1
ATOM 1324 N N . ALA A 1 174 ? -6.113 -2.465 22.230 1.00 92.25 174 ALA A N 1
ATOM 1325 C CA . ALA A 1 174 ? -5.471 -3.371 21.274 1.00 92.25 174 ALA A CA 1
ATOM 1326 C C . ALA A 1 174 ? -5.212 -2.711 19.908 1.00 92.25 174 ALA A C 1
ATOM 1328 O O . ALA A 1 174 ? -4.476 -3.256 19.096 1.00 92.25 174 ALA A O 1
ATOM 1329 N N . ILE A 1 175 ? -5.832 -1.558 19.660 1.00 93.94 175 ILE A N 1
ATOM 1330 C CA . ILE A 1 175 ? -5.654 -0.732 18.469 1.00 93.94 175 ILE A CA 1
ATOM 1331 C C . ILE A 1 175 ? -5.543 0.728 18.911 1.00 93.94 175 ILE A C 1
ATOM 1333 O O . ILE A 1 175 ? -6.190 1.120 19.891 1.00 93.94 175 ILE A O 1
ATOM 1337 N N . GLN A 1 176 ? -4.715 1.516 18.228 1.00 95.50 176 GLN A N 1
ATOM 1338 C CA . GLN A 1 176 ? -4.575 2.943 18.513 1.00 95.50 176 GLN A CA 1
ATOM 1339 C C . GLN A 1 176 ? -5.822 3.698 18.034 1.00 95.50 176 GLN A C 1
ATOM 1341 O O . GLN A 1 176 ? -6.432 3.339 17.027 1.00 95.50 176 GLN A O 1
ATOM 1346 N N . PHE A 1 177 ? -6.234 4.720 18.783 1.00 95.50 177 PHE A N 1
ATOM 1347 C CA . PHE A 1 177 ? -7.398 5.540 18.455 1.00 95.50 177 PHE A CA 1
ATOM 1348 C C . PHE A 1 177 ? -7.237 6.956 19.008 1.00 95.50 177 PHE A C 1
ATOM 1350 O O . PHE A 1 177 ? -6.553 7.170 20.010 1.00 95.50 177 PHE A O 1
ATOM 1357 N N . ALA A 1 178 ? -7.906 7.917 18.373 1.00 94.50 178 ALA A N 1
ATOM 1358 C CA . ALA A 1 178 ? -7.971 9.301 18.814 1.00 94.50 178 ALA A CA 1
ATOM 1359 C C . ALA A 1 178 ? -9.382 9.606 19.327 1.00 94.50 178 ALA A C 1
ATOM 1361 O O . ALA A 1 178 ? -10.381 9.315 18.664 1.00 94.50 178 ALA A O 1
ATOM 1362 N N . GLN A 1 179 ? -9.468 10.205 20.513 1.00 94.75 179 GLN A N 1
ATOM 1363 C CA . GLN A 1 179 ? -10.718 10.704 21.074 1.00 94.75 179 GLN A CA 1
ATOM 1364 C C . GLN A 1 179 ? -10.471 12.096 21.654 1.00 94.75 179 GLN A C 1
ATOM 1366 O O . GLN A 1 179 ? -9.658 12.264 22.559 1.00 94.75 179 GLN A O 1
ATOM 1371 N N . ILE A 1 180 ? -11.161 13.099 21.114 1.00 91.12 180 ILE A N 1
ATOM 1372 C CA . ILE A 1 180 ? -11.051 14.481 21.584 1.00 91.12 180 ILE A CA 1
ATOM 1373 C C . ILE A 1 180 ? -12.110 14.682 22.675 1.00 91.12 180 ILE A C 1
ATOM 1375 O O . ILE A 1 180 ? -13.306 14.768 22.387 1.00 91.12 180 ILE A O 1
ATOM 1379 N N . GLY A 1 181 ? -11.679 14.691 23.939 1.00 92.25 181 GLY A N 1
ATOM 1380 C CA . GLY A 1 181 ? -12.560 14.830 25.103 1.00 92.25 181 GLY A CA 1
ATOM 1381 C C . GLY A 1 181 ? -13.583 13.692 25.214 1.00 92.25 181 GLY A C 1
ATOM 1382 O O . GLY A 1 181 ? -13.222 12.519 25.204 1.00 92.25 181 GLY A O 1
ATOM 1383 N N . SER A 1 182 ? -14.870 14.043 25.299 1.00 91.69 182 SER A N 1
ATOM 1384 C CA . SER A 1 182 ? -15.995 13.086 25.308 1.00 91.69 182 SER A CA 1
ATOM 1385 C C . SER A 1 182 ? -16.536 12.773 23.899 1.00 91.69 182 SER A C 1
ATOM 1387 O O . SER A 1 182 ? -17.617 12.208 23.740 1.00 91.69 182 SER A O 1
ATOM 1389 N N . GLY A 1 183 ? -15.810 13.176 22.852 1.00 92.19 183 GLY A N 1
ATOM 1390 C CA . GLY A 1 183 ? -16.241 13.050 21.463 1.00 92.19 183 GLY A CA 1
ATOM 1391 C C . GLY A 1 183 ? -16.242 11.614 20.915 1.00 92.19 183 GLY A C 1
ATOM 1392 O O . GLY A 1 183 ? -15.871 10.662 21.612 1.00 92.19 183 GLY A O 1
ATOM 1393 N N . PRO A 1 184 ? -16.652 11.443 19.645 1.00 92.31 184 PRO A N 1
ATOM 1394 C CA . PRO A 1 184 ? -16.601 10.159 18.955 1.00 92.31 184 PRO A CA 1
ATOM 1395 C C . PRO A 1 184 ? -15.157 9.673 18.778 1.00 92.31 184 PRO A C 1
ATOM 1397 O O . PRO A 1 184 ? -14.220 10.462 18.659 1.00 92.31 184 PRO A O 1
ATOM 1400 N N . ILE A 1 185 ? -14.994 8.350 18.747 1.00 94.94 185 ILE A N 1
ATOM 1401 C CA . ILE A 1 185 ? -13.702 7.701 18.507 1.00 94.94 185 ILE A CA 1
ATOM 1402 C C . ILE A 1 185 ? -13.401 7.758 17.010 1.00 94.94 185 ILE A C 1
ATOM 1404 O O . ILE A 1 185 ? -14.255 7.380 16.203 1.00 94.94 185 ILE A O 1
ATOM 1408 N N . LYS A 1 186 ? -12.187 8.186 16.666 1.00 96.00 186 LYS A N 1
ATOM 1409 C CA . LYS A 1 186 ? -11.669 8.174 15.299 1.00 96.00 186 LYS A CA 1
ATOM 1410 C C . LYS A 1 186 ? -10.383 7.357 15.196 1.00 96.00 186 LYS A C 1
ATOM 1412 O O . LYS A 1 186 ? -9.632 7.236 16.168 1.00 96.00 186 LYS A O 1
ATOM 1417 N N . PHE A 1 187 ? -10.130 6.816 14.013 1.00 95.88 187 PHE A N 1
ATOM 1418 C CA . PHE A 1 187 ? -8.989 5.959 13.712 1.00 95.88 187 PHE A CA 1
ATOM 1419 C C . PHE A 1 187 ? -8.215 6.527 12.532 1.00 95.88 187 PHE A C 1
ATOM 1421 O O . PHE A 1 187 ? -8.812 6.992 11.572 1.00 95.88 187 PHE A O 1
ATOM 1428 N N . ARG A 1 188 ? -6.887 6.470 12.579 1.00 95.19 188 ARG A N 1
ATOM 1429 C CA . ARG A 1 188 ? -6.087 6.684 11.373 1.00 95.19 188 ARG A CA 1
ATOM 1430 C C . ARG A 1 188 ? -5.961 5.375 10.615 1.00 95.19 188 ARG A C 1
ATOM 1432 O O . ARG A 1 188 ? -5.873 4.319 11.241 1.00 95.19 188 ARG A O 1
ATOM 1439 N N . ARG A 1 189 ? -5.903 5.451 9.287 1.00 93.69 189 ARG A N 1
ATOM 1440 C CA . ARG A 1 189 ? -5.748 4.272 8.428 1.00 93.69 189 ARG A CA 1
ATOM 1441 C C . ARG A 1 189 ? -4.466 3.491 8.732 1.00 93.69 189 ARG A C 1
ATOM 1443 O O . ARG A 1 189 ? -4.539 2.280 8.903 1.00 93.69 189 ARG A O 1
ATOM 1450 N N . GLU A 1 190 ? -3.353 4.198 8.935 1.00 93.69 190 GLU A N 1
ATOM 1451 C CA . GLU A 1 190 ? -2.053 3.619 9.321 1.00 93.69 190 GLU A CA 1
ATOM 1452 C C . GLU A 1 190 ? -2.160 2.692 10.549 1.00 93.69 190 GLU A C 1
ATOM 1454 O O . GLU A 1 190 ? -1.650 1.576 10.543 1.00 93.69 190 GLU A O 1
ATOM 1459 N N . TRP A 1 191 ? -2.938 3.079 11.566 1.00 94.69 191 TRP A N 1
ATOM 1460 C CA . TRP A 1 191 ? -3.132 2.265 12.772 1.00 94.69 191 TRP A CA 1
ATOM 1461 C C . TRP A 1 191 ? -3.974 1.012 12.529 1.00 94.69 191 TRP A C 1
ATOM 1463 O O . TRP A 1 191 ? -3.815 0.013 13.236 1.00 94.69 191 TRP A O 1
ATOM 1473 N N . LEU A 1 192 ? -4.904 1.069 11.571 1.00 94.38 192 LEU A N 1
ATOM 1474 C CA . LEU A 1 192 ? -5.696 -0.091 11.171 1.00 94.38 192 LEU A CA 1
ATOM 1475 C C . LEU A 1 192 ? -4.820 -1.091 10.410 1.00 94.38 192 LEU A C 1
ATOM 1477 O O . LEU A 1 192 ? -4.896 -2.287 10.688 1.00 94.38 192 LEU A O 1
ATOM 1481 N N . ASP A 1 193 ? -3.966 -0.605 9.510 1.00 92.88 193 ASP A N 1
ATOM 1482 C CA . ASP A 1 193 ? -3.043 -1.435 8.733 1.00 92.88 193 ASP A CA 1
ATOM 1483 C C . ASP A 1 193 ? -1.989 -2.097 9.633 1.00 92.88 193 ASP A C 1
ATOM 1485 O O . ASP A 1 193 ? -1.787 -3.310 9.540 1.00 92.88 193 ASP A O 1
ATOM 1489 N N . ASP A 1 194 ? -1.415 -1.357 10.590 1.00 92.25 194 ASP A N 1
ATOM 1490 C CA . ASP A 1 194 ? -0.507 -1.902 11.609 1.00 92.25 194 ASP A CA 1
ATOM 1491 C C . ASP A 1 194 ? -1.177 -3.009 12.433 1.00 92.25 194 ASP A C 1
ATOM 1493 O O . ASP A 1 194 ? -0.590 -4.062 12.699 1.00 92.25 194 ASP A O 1
ATOM 1497 N N . TYR A 1 195 ? -2.440 -2.800 12.820 1.00 92.50 195 TYR A N 1
ATOM 1498 C CA . TYR A 1 195 ? -3.219 -3.805 13.536 1.00 92.50 195 TYR A CA 1
ATOM 1499 C C . TYR A 1 195 ? -3.443 -5.060 12.683 1.00 92.50 195 TYR A C 1
ATOM 1501 O O . TYR A 1 195 ? -3.326 -6.178 13.193 1.00 92.50 195 TYR A O 1
ATOM 1509 N N . VAL A 1 196 ? -3.739 -4.913 11.389 1.00 92.06 196 VAL A N 1
ATOM 1510 C CA . VAL A 1 196 ? -3.872 -6.054 10.472 1.00 92.06 196 VAL A CA 1
ATOM 1511 C C . VAL A 1 196 ? -2.537 -6.779 10.319 1.00 92.06 196 VAL A C 1
ATOM 1513 O O . VAL A 1 196 ? -2.511 -8.001 10.452 1.00 92.06 196 VAL A O 1
ATOM 1516 N N . ALA A 1 197 ? -1.429 -6.062 10.127 1.00 90.25 197 ALA A N 1
ATOM 1517 C CA . ALA A 1 197 ? -0.094 -6.643 9.997 1.00 90.25 197 ALA A CA 1
ATOM 1518 C C . ALA A 1 197 ? 0.334 -7.418 11.260 1.00 90.25 197 ALA A C 1
ATOM 1520 O O . ALA A 1 197 ? 0.847 -8.542 11.169 1.00 90.25 197 ALA A O 1
ATOM 1521 N N . ALA A 1 198 ? 0.050 -6.867 12.446 1.00 88.38 198 ALA A N 1
ATOM 1522 C CA . ALA A 1 198 ? 0.337 -7.508 13.727 1.00 88.38 198 ALA A CA 1
ATOM 1523 C C . ALA A 1 198 ? -0.498 -8.784 13.944 1.00 88.38 198 ALA A C 1
ATOM 1525 O O . ALA A 1 198 ? 0.027 -9.801 14.400 1.00 88.38 198 ALA A O 1
ATOM 1526 N N . ASN A 1 199 ? -1.785 -8.773 13.577 1.00 84.56 199 ASN A N 1
ATOM 1527 C CA . ASN A 1 199 ? -2.657 -9.947 13.727 1.00 84.56 199 ASN A CA 1
ATOM 1528 C C . ASN A 1 199 ? -2.494 -10.986 12.605 1.00 84.56 199 ASN A C 1
ATOM 1530 O O . ASN A 1 199 ? -2.767 -12.164 12.834 1.00 84.56 199 ASN A O 1
ATOM 1534 N N . ALA A 1 200 ? -2.036 -10.588 11.415 1.00 78.19 200 ALA A N 1
ATOM 1535 C CA . ALA A 1 200 ? -1.735 -11.504 10.315 1.00 78.19 200 ALA A CA 1
ATOM 1536 C C . ALA A 1 200 ? -0.523 -12.395 10.627 1.00 78.19 200 ALA A C 1
ATOM 1538 O O . ALA A 1 200 ? -0.492 -13.558 10.227 1.00 78.19 200 ALA A O 1
ATOM 1539 N N . SER A 1 201 ? 0.445 -11.869 11.383 1.00 60.38 201 SER A N 1
ATOM 1540 C CA . SER A 1 201 ? 1.676 -12.583 11.744 1.00 60.38 201 SER A CA 1
ATOM 1541 C C . SER A 1 201 ? 1.483 -13.590 12.891 1.00 60.38 201 SER A C 1
ATOM 1543 O O . SER A 1 201 ? 2.166 -14.612 12.924 1.00 60.38 201 SER A O 1
ATOM 1545 N N . SER A 1 202 ? 0.511 -13.362 13.786 1.00 50.88 202 SER A N 1
ATOM 1546 C CA . SER A 1 202 ? 0.200 -14.254 14.918 1.00 50.88 202 SER A CA 1
ATOM 1547 C C . SER A 1 202 ? -1.281 -14.664 14.963 1.00 50.88 202 SER A C 1
ATOM 1549 O O . SER A 1 202 ? -2.009 -14.291 15.886 1.00 50.88 202 SER A O 1
ATOM 1551 N N . PRO A 1 203 ? -1.752 -15.539 14.052 1.00 54.25 203 PRO A N 1
ATOM 1552 C CA . PRO A 1 203 ? -3.094 -16.124 14.151 1.00 54.25 203 PRO A CA 1
ATOM 1553 C C . PRO A 1 203 ? -3.306 -16.988 15.414 1.00 54.25 203 PRO A C 1
ATOM 1555 O O . PRO A 1 203 ? -4.428 -17.420 15.682 1.00 54.25 203 PRO A O 1
ATOM 1558 N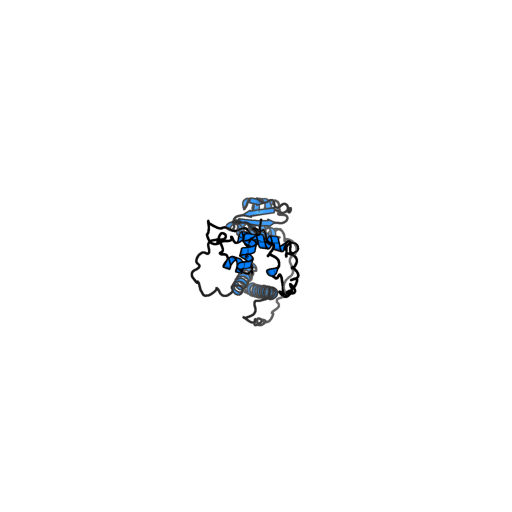 N . LYS A 1 204 ? -2.249 -17.243 16.202 1.00 49.09 204 LYS A N 1
ATOM 1559 C CA . LYS A 1 204 ? -2.282 -18.031 17.445 1.00 49.09 204 LYS A CA 1
ATOM 1560 C C . LYS A 1 204 ? -2.513 -17.217 18.728 1.00 49.09 204 LYS A C 1
ATOM 1562 O O . LYS A 1 204 ? -2.894 -17.825 19.721 1.00 49.09 204 LYS A O 1
ATOM 1567 N N . ASP A 1 205 ? -2.392 -15.887 18.697 1.00 49.22 205 ASP A N 1
ATOM 1568 C CA . ASP A 1 205 ? -2.529 -15.028 19.892 1.00 49.22 205 ASP A CA 1
ATOM 1569 C C . ASP A 1 205 ? -3.820 -14.208 19.938 1.00 49.22 205 ASP A C 1
ATOM 1571 O O . ASP A 1 205 ? -4.003 -13.368 20.826 1.00 49.22 205 ASP A O 1
ATOM 1575 N N . VAL A 1 206 ? -4.784 -14.478 19.045 1.00 52.19 206 VAL A N 1
ATOM 1576 C CA . VAL A 1 206 ? -6.152 -14.025 19.302 1.00 52.19 206 VAL A CA 1
ATOM 1577 C C . VAL A 1 206 ? -6.599 -14.766 20.548 1.00 52.19 206 VAL A C 1
ATOM 1579 O O . VAL A 1 206 ? -7.011 -15.923 20.486 1.00 52.19 206 VAL A O 1
ATOM 1582 N N . ASN A 1 207 ? -6.488 -14.066 21.675 1.00 46.53 207 ASN A N 1
ATOM 1583 C CA . ASN A 1 207 ? -6.899 -14.433 23.015 1.00 46.53 207 ASN A CA 1
ATOM 1584 C C . ASN A 1 207 ? -8.432 -14.574 23.008 1.00 46.53 207 ASN A C 1
ATOM 1586 O O . ASN A 1 207 ? -9.189 -13.766 23.556 1.00 46.53 207 ASN A O 1
ATOM 1590 N N . ARG A 1 208 ? -8.912 -15.575 22.262 1.00 51.12 208 ARG A N 1
ATOM 1591 C CA . ARG A 1 208 ? -10.266 -16.090 22.285 1.00 51.12 208 ARG A CA 1
ATOM 1592 C C . ARG A 1 208 ? -10.370 -16.648 23.681 1.00 51.12 208 ARG A C 1
ATOM 1594 O O . ARG A 1 208 ? -9.907 -17.755 23.936 1.00 51.12 208 ARG A O 1
ATOM 1601 N N . SER A 1 209 ? -10.901 -15.834 24.594 1.00 49.22 209 SER A N 1
ATOM 1602 C CA . SER A 1 209 ? -11.249 -16.289 25.933 1.00 49.22 209 SER A CA 1
ATOM 1603 C C . SER A 1 209 ? -11.901 -17.658 25.753 1.00 49.22 209 SER A C 1
ATOM 1605 O O . SER A 1 209 ? -12.837 -17.734 24.943 1.00 49.22 209 SER A O 1
ATOM 1607 N N . PRO A 1 210 ? -11.353 -18.724 26.371 1.00 52.59 210 PRO A N 1
ATOM 1608 C CA . PRO A 1 210 ? -11.766 -20.088 26.083 1.00 52.59 210 PRO A CA 1
ATOM 1609 C C . PRO A 1 210 ? -13.276 -20.103 26.156 1.00 52.59 210 PRO A C 1
ATOM 1611 O O . PRO A 1 210 ? -13.827 -19.559 27.119 1.00 52.59 210 PRO A O 1
ATOM 1614 N N . ALA A 1 211 ? -13.917 -20.593 25.090 1.00 58.44 211 ALA A N 1
ATOM 1615 C CA . ALA A 1 211 ? -15.362 -20.589 24.960 1.00 58.44 211 ALA A CA 1
ATOM 1616 C C . ALA A 1 211 ? -15.924 -21.085 26.288 1.00 58.44 211 ALA A C 1
ATOM 1618 O O . ALA A 1 211 ? -15.772 -22.260 26.628 1.00 58.44 211 ALA A O 1
ATOM 1619 N N . ARG A 1 212 ? -16.459 -20.158 27.095 1.00 62.62 212 ARG A N 1
ATOM 1620 C CA . ARG A 1 212 ? -17.037 -20.501 28.385 1.00 62.62 212 ARG A CA 1
ATOM 1621 C C . ARG A 1 212 ? -18.186 -21.405 28.005 1.00 62.62 212 ARG A C 1
ATOM 1623 O O . ARG A 1 212 ? -19.196 -20.906 27.509 1.00 62.62 212 ARG A O 1
ATOM 1630 N N . LYS A 1 213 ? -17.991 -22.724 28.153 1.00 61.78 213 LYS A N 1
ATOM 1631 C CA . LYS A 1 213 ? -19.063 -23.708 28.068 1.00 61.78 213 LYS A CA 1
ATOM 1632 C C . LYS A 1 213 ? -20.165 -23.096 28.900 1.00 61.78 213 LYS A C 1
ATOM 1634 O O . LYS A 1 213 ? -19.965 -22.827 30.084 1.00 61.78 213 LYS A O 1
ATOM 1639 N N . LYS A 1 214 ? -21.251 -22.727 28.227 1.00 53.25 214 LYS A N 1
ATOM 1640 C CA . LYS A 1 214 ? -22.450 -22.210 28.856 1.00 53.25 214 LYS A CA 1
ATOM 1641 C C . LYS A 1 214 ? -22.872 -23.353 29.762 1.00 53.25 214 LYS A C 1
ATOM 1643 O O . LYS A 1 214 ? -23.483 -24.304 29.293 1.00 53.25 214 LYS A O 1
ATOM 1648 N N . THR A 1 215 ? -22.425 -23.331 31.018 1.00 56.09 215 THR A N 1
ATOM 1649 C CA . THR A 1 215 ? -22.978 -24.183 32.053 1.00 56.09 215 THR A CA 1
ATOM 1650 C C . THR A 1 215 ? -24.417 -23.743 32.073 1.00 56.09 215 THR A C 1
ATOM 1652 O O . THR A 1 215 ? -24.729 -22.652 32.552 1.00 56.09 215 THR A O 1
ATOM 1655 N N . THR A 1 216 ? -25.262 -24.515 31.400 1.00 59.50 216 THR A N 1
ATOM 1656 C CA . THR A 1 216 ? -26.700 -24.421 31.495 1.00 59.50 216 THR A CA 1
ATOM 1657 C C . THR A 1 216 ? -26.950 -24.478 32.988 1.00 59.50 216 THR A C 1
ATOM 1659 O O . THR A 1 216 ? -26.819 -25.538 33.599 1.00 59.50 216 THR A O 1
ATOM 1662 N N . ARG A 1 217 ? -27.147 -23.310 33.611 1.00 54.88 217 ARG A N 1
ATOM 1663 C CA . ARG A 1 217 ? -27.623 -23.222 34.981 1.00 54.88 217 ARG A CA 1
ATOM 1664 C C . ARG A 1 217 ? -28.943 -23.960 34.911 1.00 54.88 217 ARG A C 1
ATOM 1666 O O . ARG A 1 217 ? -29.917 -23.417 34.398 1.00 54.88 217 ARG A O 1
ATOM 1673 N N . ARG A 1 218 ? -28.929 -25.229 35.329 1.00 53.50 218 ARG A N 1
ATOM 1674 C CA . ARG A 1 218 ? -30.122 -25.937 35.768 1.00 53.50 218 ARG A CA 1
ATOM 1675 C C . ARG A 1 218 ? -30.793 -24.938 36.694 1.00 53.50 218 ARG A C 1
ATOM 1677 O O . ARG A 1 218 ? -30.220 -24.579 37.720 1.00 53.50 218 ARG A O 1
ATOM 1684 N N . SER A 1 219 ? -31.909 -24.384 36.243 1.00 57.88 219 SER A N 1
ATOM 1685 C CA . SER A 1 219 ? -32.812 -23.622 37.078 1.00 57.88 219 SER A CA 1
ATOM 1686 C C . SER A 1 219 ? -33.223 -24.575 38.188 1.00 57.88 219 SER A C 1
ATOM 1688 O O . SER A 1 219 ? -34.091 -25.423 37.992 1.00 57.88 219 SER A O 1
ATOM 1690 N N . VAL A 1 220 ? -32.507 -24.524 39.309 1.00 57.09 220 VAL A N 1
ATOM 1691 C CA . VAL A 1 220 ? -32.962 -25.173 40.527 1.00 57.09 220 VAL A CA 1
ATOM 1692 C C . VAL A 1 220 ? -34.175 -24.355 40.919 1.00 57.09 220 VAL A C 1
ATOM 1694 O O . VAL A 1 220 ? -34.078 -23.146 41.135 1.00 57.09 220 VAL A O 1
ATOM 1697 N N . SER A 1 221 ? -35.329 -24.999 40.823 1.00 57.34 221 SER A N 1
ATOM 1698 C CA . SER A 1 221 ? -36.606 -24.436 41.199 1.00 57.34 221 SER A CA 1
ATOM 1699 C C . SER A 1 221 ? -36.488 -23.815 42.583 1.00 57.34 221 SER A C 1
ATOM 1701 O O . SER A 1 221 ? -35.986 -24.432 43.522 1.00 57.34 221 SER A O 1
ATOM 1703 N N . SER A 1 222 ? -36.955 -22.576 42.672 1.00 57.53 222 SER A N 1
ATOM 1704 C CA . SER A 1 222 ? -37.421 -21.974 43.909 1.00 57.53 222 SER A CA 1
ATOM 1705 C C . SER A 1 222 ? -38.463 -22.912 44.513 1.00 57.53 222 SER A C 1
ATOM 1707 O O . SER A 1 222 ? -39.615 -22.927 44.082 1.00 57.53 222 SER A O 1
ATOM 1709 N N . THR A 1 223 ? -38.042 -23.739 45.462 1.00 58.31 223 THR A N 1
ATOM 1710 C CA . THR A 1 223 ? -38.955 -24.521 46.282 1.00 58.31 223 THR A CA 1
ATOM 1711 C C . THR A 1 223 ? -38.645 -24.220 47.740 1.00 58.31 223 THR A C 1
ATOM 1713 O O . THR A 1 223 ? -37.661 -24.694 48.289 1.00 58.31 223 THR A O 1
ATOM 1716 N N . GLN A 1 224 ? -39.532 -23.402 48.309 1.00 58.25 224 GLN A N 1
ATOM 1717 C CA . GLN A 1 224 ? -40.115 -23.571 49.638 1.00 58.25 224 GLN A CA 1
ATOM 1718 C C . GLN A 1 224 ? -39.203 -23.448 50.870 1.00 58.25 224 GLN A C 1
ATOM 1720 O O . GLN A 1 224 ? -38.387 -24.309 51.170 1.00 58.25 224 GLN A O 1
ATOM 1725 N N . GLY A 1 225 ? -39.542 -22.451 51.692 1.00 57.94 225 GLY A N 1
ATOM 1726 C CA . GLY A 1 225 ? -39.812 -22.725 53.104 1.00 57.94 225 GLY A CA 1
ATOM 1727 C C . GLY A 1 225 ? -38.706 -22.375 54.090 1.00 57.94 225 GLY A C 1
ATOM 1728 O O . GLY A 1 225 ? -38.135 -23.261 54.712 1.00 57.94 225 GLY A O 1
ATOM 1729 N N . LEU A 1 226 ? -38.490 -21.081 54.327 1.00 57.06 226 LEU A N 1
ATOM 1730 C CA . LEU A 1 226 ? -38.120 -20.618 55.665 1.00 57.06 226 LEU A CA 1
ATOM 1731 C C . LEU A 1 226 ? -39.323 -19.859 56.218 1.00 57.06 226 LEU A C 1
ATOM 1733 O O . LEU A 1 226 ? -39.604 -18.727 55.831 1.00 57.06 226 LEU A O 1
ATOM 1737 N N . ASP A 1 227 ? -40.082 -20.578 57.036 1.00 60.47 227 ASP A N 1
ATOM 1738 C CA . ASP A 1 227 ? -41.280 -20.116 57.720 1.00 60.47 227 ASP A CA 1
ATOM 1739 C C . ASP A 1 227 ? -40.896 -19.056 58.778 1.00 60.47 227 ASP A C 1
ATOM 1741 O O . ASP A 1 227 ? -40.077 -19.347 59.659 1.00 60.47 227 ASP A O 1
ATOM 1745 N N . PRO A 1 228 ? -41.434 -17.822 58.722 1.00 62.03 228 PRO A N 1
ATOM 1746 C CA . PRO A 1 228 ? -41.118 -16.760 59.682 1.00 62.03 228 PRO A CA 1
ATOM 1747 C C . PRO A 1 228 ? -41.602 -17.046 61.117 1.00 62.03 228 PRO A C 1
ATOM 1749 O O . PRO A 1 228 ? -41.310 -16.266 62.024 1.00 62.03 228 PRO A O 1
ATOM 1752 N N . ALA A 1 229 ? -42.291 -18.166 61.363 1.00 65.06 229 ALA A N 1
ATOM 1753 C CA . ALA A 1 229 ? -42.706 -18.594 62.699 1.00 65.06 229 ALA A CA 1
ATOM 1754 C C . ALA A 1 229 ? -41.542 -18.910 63.670 1.00 65.06 229 ALA A C 1
ATOM 1756 O O . ALA A 1 229 ? -41.770 -19.003 64.875 1.00 65.06 229 ALA A O 1
ATOM 1757 N N . PHE A 1 230 ? -40.297 -19.021 63.194 1.00 58.47 230 PHE A N 1
ATOM 1758 C CA . PHE A 1 230 ? -39.137 -19.362 64.033 1.00 58.47 230 PHE A CA 1
ATOM 1759 C C . PHE A 1 230 ? -38.536 -18.208 64.863 1.00 58.47 230 PHE A C 1
ATOM 1761 O O . PHE A 1 230 ? -37.656 -18.460 65.681 1.00 58.47 230 PHE A O 1
ATOM 1768 N N . PHE A 1 231 ? -38.999 -16.959 64.713 1.00 65.62 231 PHE A N 1
ATOM 1769 C CA . PHE A 1 231 ? -38.412 -15.789 65.402 1.00 65.62 231 PHE A CA 1
ATOM 1770 C C . PHE A 1 231 ? -39.292 -15.167 66.500 1.00 65.62 231 PHE A C 1
ATOM 1772 O O . PHE A 1 231 ? -39.179 -13.978 66.793 1.00 65.62 231 PHE A O 1
ATOM 1779 N N . LYS A 1 232 ? -40.155 -15.951 67.155 1.00 59.88 232 LYS A N 1
ATOM 1780 C CA . LYS A 1 232 ? -40.792 -15.536 68.416 1.00 59.88 232 LYS A CA 1
ATOM 1781 C C . LYS A 1 232 ? -40.147 -16.255 69.598 1.00 59.88 232 LYS A C 1
ATOM 1783 O O . LYS A 1 232 ? -40.664 -17.256 70.078 1.00 59.88 232 LYS A O 1
ATOM 1788 N N . SER A 1 233 ? -39.027 -15.724 70.080 1.00 60.59 233 SER A N 1
ATOM 1789 C CA . SER A 1 233 ? -38.541 -16.007 71.432 1.00 60.59 233 SER A CA 1
ATOM 1790 C C . SER A 1 233 ? -38.745 -14.767 72.297 1.00 60.59 233 SER A C 1
ATOM 1792 O O . SER A 1 233 ? -38.132 -13.726 72.066 1.00 60.59 233 SER A O 1
ATOM 1794 N N . ASN A 1 234 ? -39.654 -14.920 73.256 1.00 55.03 234 ASN A N 1
ATOM 1795 C CA . ASN A 1 234 ? -39.991 -13.990 74.325 1.00 55.03 234 ASN A CA 1
ATOM 1796 C C . ASN A 1 234 ? -38.737 -13.467 75.036 1.00 55.03 234 ASN A C 1
ATOM 1798 O O . ASN A 1 234 ? -37.922 -14.263 75.500 1.00 55.03 234 ASN A O 1
ATOM 1802 N N . HIS A 1 235 ? -38.632 -12.148 75.188 1.00 53.19 235 HIS A N 1
ATOM 1803 C CA . HIS A 1 235 ? -37.792 -11.544 76.216 1.00 53.19 235 HIS A CA 1
ATOM 1804 C C . HIS A 1 235 ? -38.681 -10.634 77.062 1.00 53.19 235 HIS A C 1
ATOM 1806 O O . HIS A 1 235 ? -38.862 -9.455 76.774 1.00 53.19 235 HIS A O 1
ATOM 1812 N N . GLU A 1 236 ? -39.293 -11.244 78.068 1.00 57.22 236 GLU A N 1
ATOM 1813 C CA . GLU A 1 236 ? -40.009 -10.578 79.145 1.00 57.22 236 GLU A CA 1
ATOM 1814 C C . GLU A 1 236 ? -39.233 -10.893 80.422 1.00 57.22 236 GLU A C 1
ATOM 1816 O O . GLU A 1 236 ? -39.111 -12.068 80.777 1.00 57.22 236 GLU A O 1
ATOM 1821 N N . SER A 1 237 ? -38.623 -9.860 81.011 1.00 55.50 237 SER A N 1
ATOM 1822 C CA . SER A 1 237 ? -38.208 -9.669 82.417 1.00 55.50 237 SER A CA 1
ATOM 1823 C C . SER A 1 237 ? -37.149 -8.573 82.465 1.00 55.50 237 SER A C 1
ATOM 1825 O O . SER A 1 237 ? -36.081 -8.770 81.839 1.00 55.50 237 SER A O 1
#

Radius of gyration: 37.25 Å; chains: 1; bounding box: 80×42×134 Å